Protein AF-A0A925FPF9-F1 (afdb_monomer_lite)

Foldseek 3Di:
DDDPPPPPPPVVVVVVVVVVVVVVVVVVVVVVVVVVVVVVVVVVLVVQCVAPPDDVSNVVSVVVVVVVVVVVVVVVVVVVVVCVVCVPDVVVVVVVVVVVPPQLVLLVVLLVLLQVLCVVVVQHDDPPADQQNSQVVVVQPLSNLSSVVSCCVVPVVDGDDPVNSVVSVVSSVVSNVVVVPVVVVVPD

Sequence (188 aa):
WIQYFVAFDNQEQRSLFTSVRKSVVEYQSKTSSCLGSAQERFSQWWKEFRGDQGLQASAAAAGYGFAYLTAIVFGVFLLLWLYRRTAKMPIWKRLLNWVKGTNRASVIEFYERMQTVLASKGFNREPHQTPLEFAFALNIPEAVKITEKYNRVRFGEKYLSSAESLEIETWLNSLAATNQHESKMDHS

pLDDT: mean 71.0, std 16.57, range [35.88, 94.12]

Radius of gyration: 30.22 Å; chains: 1; bounding box: 81×33×90 Å

Secondary structure (DSSP, 8-state):
---------HHHHHHHHHHHHHHHHHHHHHHHHHHHHHHHHHHHHHHHHHTTT-HHHHHHHHHHHHHHHHHHHHHHHHHHHHHHHHTTSHHHHHHHHHHH--HHHHHHHHHHHHHHHHHTTT----TTS-HHHHHHHTT-HHHHHHHHHHHHHHHS-PPPPHHHHHHHHHHHHHHHHHHHHHTTTTT-

Structure (mmCIF, N/CA/C/O backbone):
data_AF-A0A925FPF9-F1
#
_entry.id   AF-A0A925FPF9-F1
#
loop_
_atom_site.group_PDB
_atom_site.id
_atom_site.type_symbol
_atom_site.label_atom_id
_atom_site.label_alt_id
_atom_site.label_comp_id
_atom_site.label_asym_id
_atom_site.label_entity_id
_atom_site.label_seq_id
_atom_site.pdbx_PDB_ins_code
_atom_site.Cartn_x
_atom_site.Cartn_y
_atom_site.Cartn_z
_atom_site.occupancy
_atom_site.B_iso_or_equiv
_atom_site.auth_seq_id
_atom_site.auth_comp_id
_atom_site.auth_asym_id
_atom_site.auth_atom_id
_atom_site.pdbx_PDB_model_num
ATOM 1 N N . TRP A 1 1 ? -40.911 8.723 -1.282 1.00 35.88 1 TRP A N 1
ATOM 2 C CA . TRP A 1 1 ? -40.059 8.138 -2.334 1.00 35.88 1 TRP A CA 1
ATOM 3 C C . TRP A 1 1 ? -39.393 9.288 -3.071 1.00 35.88 1 TRP A C 1
ATOM 5 O O . TRP A 1 1 ? -40.086 10.016 -3.765 1.00 35.88 1 TRP A O 1
ATOM 15 N N . ILE A 1 2 ? -38.101 9.525 -2.840 1.00 38.72 2 ILE A N 1
ATOM 16 C CA . ILE A 1 2 ? -37.317 10.538 -3.561 1.00 38.72 2 ILE A CA 1
ATOM 17 C C . ILE A 1 2 ? -36.300 9.759 -4.390 1.00 38.72 2 ILE A C 1
ATOM 19 O O . ILE A 1 2 ? -35.428 9.094 -3.837 1.00 38.72 2 ILE A O 1
ATOM 23 N N . GLN A 1 3 ? -36.473 9.778 -5.712 1.00 44.19 3 GLN A N 1
ATOM 24 C CA . GLN A 1 3 ? -35.511 9.222 -6.658 1.00 44.19 3 GLN A CA 1
ATOM 25 C C . GLN A 1 3 ? -34.289 10.140 -6.695 1.00 44.19 3 GLN A C 1
ATOM 27 O O . GLN A 1 3 ? -34.360 11.273 -7.165 1.00 44.19 3 GLN A O 1
ATOM 32 N N . TYR A 1 4 ? -33.169 9.643 -6.179 1.00 44.50 4 TYR A N 1
ATOM 33 C CA . TYR A 1 4 ? -31.873 10.301 -6.258 1.00 44.50 4 TYR A CA 1
ATOM 34 C C . TYR A 1 4 ? -31.313 10.080 -7.670 1.00 44.50 4 TYR A C 1
ATOM 36 O O . TYR A 1 4 ? -30.581 9.127 -7.930 1.00 44.50 4 TYR A O 1
ATOM 44 N N . PHE A 1 5 ? -31.720 10.924 -8.618 1.00 50.88 5 PHE A N 1
ATOM 45 C CA . PHE A 1 5 ? -31.033 11.018 -9.900 1.00 50.88 5 PHE A CA 1
ATOM 46 C C . PHE A 1 5 ? -29.709 11.746 -9.668 1.00 50.88 5 PHE A C 1
ATOM 48 O O . PHE A 1 5 ? -29.652 12.971 -9.597 1.00 50.88 5 PHE A O 1
ATOM 55 N N . VAL A 1 6 ? -28.637 10.966 -9.535 1.00 55.91 6 VAL A N 1
ATOM 56 C CA . VAL A 1 6 ? -27.271 11.456 -9.716 1.00 55.91 6 VAL A CA 1
ATOM 57 C C . VAL A 1 6 ? -27.138 11.805 -11.193 1.00 55.91 6 VAL A C 1
ATOM 59 O O . VAL A 1 6 ? -26.922 10.933 -12.035 1.00 55.91 6 VAL A O 1
ATOM 62 N N . ALA A 1 7 ? -27.317 13.079 -11.528 1.00 45.84 7 ALA A N 1
ATOM 63 C CA . ALA A 1 7 ? -26.820 13.597 -12.788 1.00 45.84 7 ALA A CA 1
ATOM 64 C C . ALA A 1 7 ? -25.292 13.510 -12.714 1.00 45.84 7 ALA A C 1
ATOM 66 O O . ALA A 1 7 ? -24.648 14.315 -12.047 1.00 45.84 7 ALA A O 1
ATOM 67 N N . PHE A 1 8 ? -24.727 12.472 -13.332 1.00 45.16 8 PHE A N 1
ATOM 68 C CA . PHE A 1 8 ? -23.297 12.401 -13.589 1.00 45.16 8 PHE A CA 1
ATOM 69 C C . PHE A 1 8 ? -22.899 13.667 -14.343 1.00 45.16 8 PHE A C 1
ATOM 71 O O . PHE A 1 8 ? -23.380 13.923 -15.450 1.00 45.16 8 PHE A O 1
ATOM 78 N N . ASP A 1 9 ? -22.054 14.468 -13.706 1.00 51.91 9 ASP A N 1
ATOM 79 C CA . ASP A 1 9 ? -21.513 15.681 -14.280 1.00 51.91 9 ASP A CA 1
ATOM 80 C C . ASP A 1 9 ? -20.703 15.333 -15.543 1.00 51.91 9 ASP A C 1
ATOM 82 O O . ASP A 1 9 ? -19.645 14.703 -15.509 1.00 51.91 9 ASP A O 1
ATOM 86 N N . ASN A 1 10 ? -21.251 15.708 -16.698 1.00 54.28 10 ASN A N 1
ATOM 87 C CA . ASN A 1 10 ? -20.666 15.485 -18.021 1.0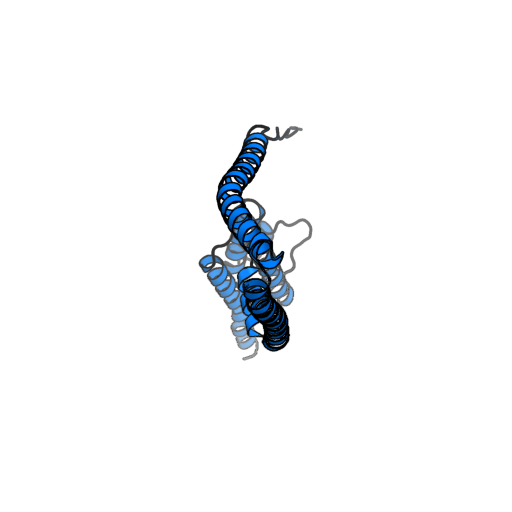0 54.28 10 ASN A CA 1
ATOM 88 C C . ASN A 1 10 ? -19.456 16.407 -18.286 1.00 54.28 10 ASN A C 1
ATOM 90 O O . ASN A 1 10 ? -18.801 16.297 -19.330 1.00 54.28 10 ASN A O 1
ATOM 94 N N . GLN A 1 11 ? -19.176 17.352 -17.384 1.00 52.59 11 GLN A N 1
ATOM 95 C CA . GLN A 1 11 ? -18.149 18.372 -17.560 1.00 52.59 11 GLN A CA 1
ATOM 96 C C . GLN A 1 11 ? -16.751 17.860 -17.170 1.00 52.59 11 GLN A C 1
ATOM 98 O O . GLN A 1 11 ? -15.789 18.122 -17.898 1.00 52.59 11 GLN A O 1
ATOM 103 N N . GLU A 1 12 ? -16.638 17.033 -16.124 1.00 47.06 12 GLU A N 1
ATOM 104 C CA . GLU A 1 12 ? -15.366 16.414 -15.712 1.00 47.06 12 GLU A CA 1
ATOM 105 C C . GLU A 1 12 ? -14.841 15.378 -16.723 1.00 47.06 12 GLU A C 1
ATOM 107 O O . GLU A 1 12 ? -13.636 15.261 -16.947 1.00 47.06 12 GLU A O 1
ATOM 112 N N . GLN A 1 13 ? -15.721 14.674 -17.441 1.00 49.44 13 GLN A N 1
ATOM 113 C CA . GLN A 1 13 ? -15.283 13.673 -18.426 1.00 49.44 13 GLN A CA 1
ATOM 114 C C . GLN A 1 13 ? -14.611 14.305 -19.660 1.00 49.44 13 GLN A C 1
ATOM 116 O O . GLN A 1 13 ? -13.691 13.728 -20.249 1.00 49.44 13 GLN A O 1
ATOM 121 N N . ARG A 1 14 ? -15.016 15.525 -20.046 1.00 54.78 14 ARG A N 1
ATOM 122 C CA . ARG A 1 14 ? -14.416 16.255 -21.179 1.00 54.78 14 ARG A CA 1
ATOM 123 C C . ARG A 1 14 ? -13.025 16.803 -20.852 1.00 54.78 14 ARG A C 1
ATOM 125 O O . ARG A 1 14 ? -12.171 16.879 -21.743 1.00 54.78 14 ARG A O 1
ATOM 132 N N . SER A 1 15 ? -12.766 17.165 -19.596 1.00 49.00 15 SER A N 1
ATOM 133 C CA . SER A 1 15 ? -11.453 17.666 -19.172 1.00 49.00 15 SER A CA 1
ATOM 134 C C . SER A 1 15 ? -10.404 16.542 -19.119 1.00 49.00 15 SER A C 1
ATOM 136 O O . SER A 1 15 ? -9.258 16.753 -19.521 1.00 49.00 15 SER A O 1
ATOM 138 N N . LEU A 1 16 ? -10.811 15.316 -18.761 1.00 54.47 16 LEU A N 1
ATOM 139 C CA . LEU A 1 16 ? -9.956 14.122 -18.803 1.00 54.47 16 LEU A CA 1
ATOM 140 C C . LEU A 1 16 ? -9.574 13.718 -20.236 1.00 54.47 16 LEU A C 1
ATOM 142 O O . LEU A 1 16 ? -8.405 13.462 -20.523 1.00 54.47 16 LEU A O 1
ATOM 146 N N . PHE A 1 17 ? -10.523 13.727 -21.176 1.00 56.56 17 PHE A N 1
ATOM 147 C CA . PHE A 1 17 ? -10.223 13.408 -22.580 1.00 56.56 17 PHE A CA 1
ATOM 148 C C . PHE A 1 17 ? -9.300 14.440 -23.246 1.00 56.56 17 PHE A C 1
ATOM 150 O O . PHE A 1 17 ? -8.464 14.095 -24.087 1.00 56.56 17 PHE A O 1
ATOM 157 N N . THR A 1 18 ? -9.425 15.717 -22.877 1.00 58.91 18 THR A N 1
ATOM 158 C CA . THR A 1 18 ? -8.592 16.785 -23.448 1.00 58.91 18 THR A CA 1
ATOM 159 C C . THR A 1 18 ? -7.178 16.814 -22.864 1.00 58.91 18 THR A C 1
ATOM 161 O O . THR A 1 18 ? -6.242 17.126 -23.603 1.00 58.91 18 THR A O 1
ATOM 164 N N . SER A 1 19 ? -6.980 16.439 -21.595 1.00 52.47 19 SER A N 1
ATOM 165 C CA . SER A 1 19 ? -5.649 16.380 -20.969 1.00 52.47 19 SER A CA 1
ATOM 166 C C . SER A 1 19 ? -4.802 15.211 -21.486 1.00 52.47 19 SER A C 1
ATOM 168 O O . SER A 1 19 ? -3.627 15.405 -21.801 1.00 52.47 19 SER A O 1
ATOM 170 N N . VAL A 1 20 ? -5.407 14.036 -21.704 1.00 56.19 20 VAL A N 1
ATOM 171 C CA . VAL A 1 20 ? -4.735 12.881 -22.330 1.00 56.19 20 VAL A CA 1
ATOM 172 C C . VAL A 1 20 ? -4.310 13.213 -23.762 1.00 56.19 20 VAL A C 1
ATOM 174 O O . VAL A 1 20 ? -3.166 12.963 -24.145 1.00 56.19 20 VAL A O 1
ATOM 177 N N . ARG A 1 21 ? -5.187 13.860 -24.546 1.00 52.94 21 ARG A N 1
ATOM 178 C CA . ARG A 1 21 ? -4.852 14.287 -25.914 1.00 52.94 21 ARG A CA 1
ATOM 179 C C . ARG A 1 21 ? -3.705 15.303 -25.937 1.00 52.94 21 ARG A C 1
ATOM 181 O O . ARG A 1 21 ? -2.851 15.215 -26.813 1.00 52.94 21 ARG A O 1
ATOM 188 N N . LYS A 1 22 ? -3.654 16.239 -24.982 1.00 52.34 22 LYS A N 1
ATOM 189 C CA . LYS A 1 22 ? -2.555 17.216 -24.876 1.00 52.34 22 LYS A CA 1
ATOM 190 C C . LYS A 1 22 ? -1.226 16.560 -24.483 1.00 52.34 22 LYS A C 1
ATOM 192 O O . LYS A 1 22 ? -0.214 16.863 -25.105 1.00 52.34 22 LYS A O 1
ATOM 197 N N . SER A 1 23 ? -1.240 15.607 -23.548 1.00 55.50 23 SER A N 1
ATOM 198 C CA . SER A 1 23 ? -0.039 14.875 -23.114 1.00 55.50 23 SER A CA 1
ATOM 199 C C . SER A 1 23 ? 0.599 14.045 -24.239 1.00 55.50 23 SER A C 1
ATOM 201 O O . SER A 1 23 ? 1.821 14.039 -24.387 1.00 55.50 23 SER A O 1
ATOM 203 N N . VAL A 1 24 ? -0.212 13.392 -25.078 1.00 53.56 24 VAL A N 1
ATOM 204 C CA . VAL A 1 24 ? 0.285 12.598 -26.217 1.00 53.56 24 VAL A CA 1
ATOM 205 C C . VAL A 1 24 ? 0.879 13.491 -27.316 1.00 53.56 24 VAL A C 1
ATOM 207 O O . VAL A 1 24 ? 1.910 13.154 -27.898 1.00 53.56 24 VAL A O 1
ATOM 210 N N . VAL A 1 25 ? 0.279 14.660 -27.567 1.00 54.16 25 VAL A N 1
ATOM 211 C CA . VAL A 1 25 ? 0.757 15.612 -28.585 1.00 54.16 25 VAL A CA 1
ATOM 212 C C . VAL A 1 25 ? 2.074 16.290 -28.169 1.00 54.16 25 VAL A C 1
ATOM 214 O O . VAL A 1 25 ? 2.936 16.513 -29.018 1.00 54.16 25 VAL A O 1
ATOM 217 N N . GLU A 1 26 ? 2.298 16.542 -26.875 1.00 52.12 26 GLU A N 1
ATOM 218 C CA . GLU A 1 26 ? 3.572 17.091 -26.369 1.00 52.12 26 GLU A CA 1
ATOM 219 C C . GLU A 1 26 ? 4.739 16.089 -26.397 1.00 52.12 26 GLU A C 1
ATOM 221 O O . GLU A 1 26 ? 5.897 16.491 -26.529 1.00 52.12 26 GLU A O 1
ATOM 226 N N . TYR A 1 27 ? 4.462 14.783 -26.341 1.00 46.88 27 TYR A N 1
ATOM 227 C CA . TYR A 1 27 ? 5.489 13.757 -26.559 1.00 46.88 27 TYR A CA 1
ATOM 228 C C . TYR A 1 27 ? 5.880 13.636 -28.037 1.00 46.88 27 TYR A C 1
ATOM 230 O O . TYR A 1 27 ? 7.047 13.403 -28.362 1.00 46.88 27 TYR A O 1
ATOM 238 N N . GLN A 1 28 ? 4.930 13.848 -28.948 1.00 47.38 28 GLN A N 1
ATOM 239 C CA . GLN A 1 28 ? 5.163 13.728 -30.386 1.00 47.38 28 GLN A CA 1
ATOM 240 C C . GLN A 1 28 ? 6.124 14.809 -30.920 1.00 47.38 28 GLN A C 1
ATOM 242 O O . GLN A 1 28 ? 6.940 14.519 -31.794 1.00 47.38 28 GLN A O 1
ATOM 247 N N . SER A 1 29 ? 6.108 16.024 -30.356 1.00 48.66 29 SER A N 1
ATOM 248 C CA . SER A 1 29 ? 6.965 17.136 -30.804 1.00 48.66 29 SER A CA 1
ATOM 249 C C . SER A 1 29 ? 8.387 17.126 -30.224 1.00 48.66 29 SER A C 1
ATOM 251 O O . SER A 1 29 ? 9.288 17.705 -30.827 1.00 48.66 29 SER A O 1
ATOM 253 N N . LYS A 1 30 ? 8.630 16.436 -29.098 1.00 48.09 30 LYS A N 1
ATOM 254 C CA . LYS A 1 30 ? 9.988 16.224 -28.549 1.00 48.09 30 LYS A CA 1
ATOM 255 C C . LYS A 1 30 ? 10.703 15.004 -29.132 1.00 48.09 30 LYS A C 1
ATOM 257 O O . LYS A 1 30 ? 11.922 14.898 -29.024 1.00 48.09 30 LYS A O 1
ATOM 262 N N . THR A 1 31 ? 9.965 14.096 -29.768 1.00 49.53 31 THR A N 1
ATOM 263 C CA . THR A 1 31 ? 10.545 12.891 -30.379 1.00 49.53 31 THR A CA 1
ATOM 264 C C . THR A 1 31 ? 11.107 13.181 -31.778 1.00 49.53 31 THR A C 1
ATOM 266 O O . THR A 1 31 ? 12.098 12.573 -32.177 1.00 49.53 31 THR A O 1
ATOM 269 N N . SER A 1 32 ? 10.546 14.149 -32.510 1.00 48.66 32 SER A N 1
ATOM 270 C CA . SER A 1 32 ? 10.956 14.463 -33.888 1.00 48.66 32 SER A CA 1
ATOM 271 C C . SER A 1 32 ? 12.358 15.078 -34.000 1.00 48.66 32 SER A C 1
ATOM 273 O O . SER A 1 32 ? 13.071 14.770 -34.953 1.00 48.66 32 SER A O 1
ATOM 275 N N . SER A 1 33 ? 12.814 15.870 -33.023 1.00 53.88 33 SER A N 1
ATOM 276 C CA . SER A 1 33 ? 14.173 16.445 -33.038 1.00 53.88 33 SER A CA 1
ATOM 277 C C . SER A 1 33 ? 15.264 15.429 -32.662 1.00 53.88 33 SER A C 1
ATOM 279 O O . SER A 1 33 ? 16.368 15.460 -33.213 1.00 53.88 33 SER A O 1
ATOM 281 N N . CYS A 1 34 ? 14.948 14.476 -31.780 1.00 53.25 34 CYS A N 1
ATOM 282 C CA . CYS A 1 34 ? 15.836 13.363 -31.430 1.00 53.25 34 CYS A CA 1
ATOM 283 C C . CYS A 1 34 ? 15.915 12.323 -32.564 1.00 53.25 34 CYS A C 1
ATOM 285 O O . CYS A 1 34 ? 16.998 11.852 -32.908 1.00 53.25 34 CYS A O 1
ATOM 287 N N . LEU A 1 35 ? 14.783 12.013 -33.208 1.00 57.78 35 LEU A N 1
ATOM 288 C CA . LEU A 1 35 ? 14.739 11.087 -34.344 1.00 57.78 35 LEU A CA 1
ATOM 289 C C . LEU A 1 35 ? 15.451 11.640 -35.580 1.00 57.78 35 LEU A C 1
ATOM 291 O O . LEU A 1 35 ? 16.178 10.889 -36.223 1.00 57.78 35 LEU A O 1
ATOM 295 N N . GLY A 1 36 ? 15.301 12.932 -35.888 1.00 60.59 36 GLY A N 1
ATOM 296 C CA . GLY A 1 36 ? 15.991 13.549 -37.026 1.00 60.59 36 GLY A CA 1
ATOM 297 C C . GLY A 1 36 ? 17.514 13.488 -36.885 1.00 60.59 36 GLY A C 1
ATOM 298 O O . GLY A 1 36 ? 18.211 13.033 -37.789 1.00 60.59 36 GLY A O 1
ATOM 299 N N . SER A 1 37 ? 18.030 13.831 -35.702 1.00 61.19 37 SER A N 1
ATOM 300 C CA . SER A 1 37 ? 19.472 13.787 -35.420 1.00 61.19 37 SER A CA 1
ATOM 301 C C . SER A 1 37 ? 20.030 12.358 -35.328 1.00 61.19 37 SER A C 1
ATOM 303 O O . SER A 1 37 ? 21.176 12.118 -35.714 1.00 61.19 37 SER A O 1
ATOM 305 N N . ALA A 1 38 ? 19.230 11.383 -34.889 1.00 66.81 38 ALA A N 1
ATOM 306 C CA . ALA A 1 38 ? 19.595 9.967 -34.944 1.00 66.81 38 ALA A CA 1
ATOM 307 C C . ALA A 1 38 ? 19.601 9.421 -36.383 1.00 66.81 38 ALA A C 1
ATOM 309 O O . ALA A 1 38 ? 20.511 8.679 -36.755 1.00 66.81 38 ALA A O 1
ATOM 310 N N . GLN A 1 39 ? 18.625 9.814 -37.206 1.00 71.94 39 GLN A N 1
ATOM 311 C CA . GLN A 1 39 ? 18.506 9.393 -38.601 1.00 71.94 39 GLN A CA 1
ATOM 312 C C . GLN A 1 39 ? 19.647 9.943 -39.464 1.00 71.94 39 GLN A C 1
ATOM 314 O O . GLN A 1 39 ? 20.192 9.210 -40.289 1.00 71.94 39 GLN A O 1
ATOM 319 N N . GLU A 1 40 ? 20.047 11.199 -39.263 1.00 71.88 40 GLU A N 1
ATOM 320 C CA . GLU A 1 40 ? 21.182 11.798 -39.975 1.00 71.88 40 GLU A CA 1
ATOM 321 C C . GLU A 1 40 ? 22.499 11.093 -39.635 1.00 71.88 40 GLU A C 1
ATOM 323 O O . GLU A 1 40 ? 23.239 10.702 -40.540 1.00 71.88 40 GLU A O 1
ATOM 328 N N . ARG A 1 41 ? 22.749 10.834 -38.344 1.00 71.94 41 ARG A N 1
ATOM 329 C CA . ARG A 1 41 ? 23.943 10.104 -37.884 1.00 71.94 41 ARG A CA 1
ATOM 330 C C . ARG A 1 41 ? 23.964 8.661 -38.380 1.00 71.94 41 ARG A C 1
ATOM 332 O O . ARG A 1 41 ? 25.008 8.174 -38.803 1.00 71.94 41 ARG A O 1
ATOM 339 N N . PHE A 1 42 ? 22.813 7.992 -38.380 1.00 77.25 42 PHE A N 1
ATOM 340 C CA . PHE A 1 42 ? 22.689 6.637 -38.908 1.00 77.25 42 PHE A CA 1
ATOM 341 C C . PHE A 1 42 ? 22.906 6.590 -40.424 1.00 77.25 42 PHE A C 1
ATOM 343 O O . PHE A 1 42 ? 23.600 5.708 -40.913 1.00 77.25 42 PHE A O 1
ATOM 350 N N . SER A 1 43 ? 22.359 7.551 -41.173 1.00 73.94 43 SER A N 1
ATOM 351 C CA . SER A 1 43 ? 22.516 7.626 -42.630 1.00 73.94 43 SER A CA 1
ATOM 352 C C . SER A 1 43 ? 23.969 7.878 -43.042 1.00 73.94 43 SER A C 1
ATOM 354 O O . SER A 1 43 ? 24.463 7.243 -43.973 1.00 73.94 43 SER A O 1
ATOM 356 N N . GLN A 1 44 ? 24.678 8.755 -42.322 1.00 71.88 44 GLN A N 1
ATOM 357 C CA . GLN A 1 44 ? 26.108 9.000 -42.536 1.00 71.88 44 GLN A CA 1
ATOM 358 C C . GLN A 1 44 ? 26.943 7.751 -42.231 1.00 71.88 44 GLN A C 1
ATOM 360 O O . GLN A 1 44 ? 27.696 7.306 -43.095 1.00 71.88 44 GLN A O 1
ATOM 365 N N . TRP A 1 45 ? 26.721 7.122 -41.072 1.00 69.69 45 TRP A N 1
ATOM 366 C CA . TRP A 1 45 ? 27.373 5.860 -40.710 1.00 69.69 45 TRP A CA 1
ATOM 367 C C . TRP A 1 45 ? 27.095 4.744 -41.730 1.00 69.69 45 TRP A C 1
ATOM 369 O O . TRP A 1 45 ? 27.993 4.003 -42.119 1.00 69.69 45 TRP A O 1
ATOM 379 N N . TRP A 1 46 ? 25.858 4.6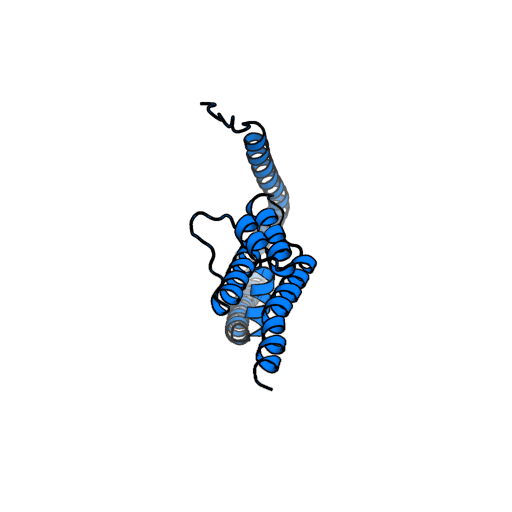43 -42.219 1.00 72.06 46 TRP A N 1
ATOM 380 C CA . TRP A 1 46 ? 25.456 3.624 -43.185 1.00 72.06 46 TRP A CA 1
ATOM 381 C C . TRP A 1 46 ? 26.079 3.829 -44.569 1.00 72.06 46 TRP A C 1
ATOM 383 O O . TRP A 1 46 ? 26.436 2.853 -45.229 1.00 72.06 46 TRP A O 1
ATOM 393 N N . LYS A 1 47 ? 26.245 5.081 -45.016 1.00 69.44 47 LYS A N 1
ATOM 394 C CA . LYS A 1 47 ? 26.974 5.399 -46.256 1.00 69.44 47 LYS A CA 1
ATOM 395 C C . LYS A 1 47 ? 28.452 5.022 -46.158 1.00 69.44 47 LYS A C 1
ATOM 397 O O . LYS A 1 47 ? 29.007 4.483 -47.111 1.00 69.44 47 LYS A O 1
ATOM 402 N N . GLU A 1 48 ? 29.059 5.258 -45.001 1.00 64.00 48 GLU A N 1
ATOM 403 C CA . GLU A 1 48 ? 30.455 4.918 -44.722 1.00 64.00 48 GLU A CA 1
ATOM 404 C C . GLU A 1 48 ? 30.659 3.394 -44.621 1.00 64.00 48 GLU A C 1
ATOM 406 O O . GLU A 1 48 ? 31.601 2.847 -45.190 1.00 64.00 48 GLU A O 1
ATOM 411 N N . PHE A 1 49 ? 29.701 2.682 -44.017 1.00 60.53 49 PHE A N 1
ATOM 412 C CA . PHE A 1 49 ? 29.676 1.218 -43.947 1.00 60.53 49 PHE A CA 1
ATOM 413 C C . PHE A 1 49 ? 29.425 0.543 -45.307 1.00 60.53 49 PHE A C 1
ATOM 415 O O . PHE A 1 49 ? 30.004 -0.503 -45.594 1.00 60.53 49 PHE A O 1
ATOM 422 N N . ARG A 1 50 ? 28.582 1.134 -46.167 1.00 66.81 50 ARG A N 1
ATOM 423 C CA . ARG A 1 50 ? 28.278 0.608 -47.512 1.00 66.81 50 ARG A CA 1
ATOM 424 C C . ARG A 1 50 ? 29.422 0.831 -48.517 1.00 66.81 50 ARG A C 1
ATOM 426 O O . ARG A 1 50 ? 29.401 0.224 -49.583 1.00 66.81 50 ARG A O 1
ATOM 433 N N . GLY A 1 51 ? 30.444 1.614 -48.158 1.00 59.16 51 GLY A N 1
ATOM 434 C CA . GLY A 1 51 ? 31.713 1.651 -48.888 1.00 59.16 51 GLY A CA 1
ATOM 435 C C . GLY A 1 51 ? 31.727 2.516 -50.151 1.00 59.16 51 GLY A C 1
ATOM 436 O O . GLY A 1 51 ? 32.513 2.242 -51.052 1.00 59.16 51 GLY A O 1
ATOM 437 N N . ASP A 1 52 ? 30.928 3.585 -50.214 1.00 59.25 52 ASP A N 1
ATOM 438 C CA . ASP A 1 52 ? 30.917 4.517 -51.362 1.00 59.25 52 ASP A CA 1
ATOM 439 C C . ASP A 1 52 ? 32.175 5.422 -51.454 1.00 59.25 52 ASP A C 1
ATOM 441 O O . ASP A 1 52 ? 32.293 6.221 -52.379 1.00 59.25 52 ASP A O 1
ATOM 445 N N . GLN A 1 53 ? 33.137 5.312 -50.521 1.00 53.09 53 GLN A N 1
ATOM 446 C CA . GLN A 1 53 ? 34.387 6.103 -50.503 1.00 53.09 53 GLN A CA 1
ATOM 447 C C . GLN A 1 53 ? 35.684 5.286 -50.693 1.00 53.09 53 GLN A C 1
ATOM 449 O O . GLN A 1 53 ? 36.781 5.793 -50.473 1.00 53.09 53 GLN A O 1
ATOM 454 N N . GLY A 1 54 ? 35.591 4.046 -51.180 1.00 54.28 54 GLY A N 1
ATOM 455 C CA . GLY A 1 54 ? 36.756 3.274 -51.626 1.00 54.28 54 GLY A CA 1
ATOM 456 C C . GLY A 1 54 ? 37.292 2.241 -50.625 1.00 54.28 54 GLY A C 1
ATOM 457 O O . GLY A 1 54 ? 37.139 2.341 -49.407 1.00 54.28 54 GLY A O 1
ATOM 458 N N . LEU A 1 55 ? 37.941 1.215 -51.186 1.00 53.66 55 LEU A N 1
ATOM 459 C CA . LEU A 1 55 ? 38.259 -0.078 -50.557 1.00 53.66 55 LEU A CA 1
ATOM 460 C C . LEU A 1 55 ? 39.206 -0.022 -49.338 1.00 53.66 55 LEU A C 1
ATOM 462 O O . LEU A 1 55 ? 39.283 -0.989 -48.581 1.00 53.66 55 LEU A O 1
ATOM 466 N N . GLN A 1 56 ? 39.925 1.085 -49.120 1.00 54.53 56 GLN A N 1
ATOM 467 C CA . GLN A 1 56 ? 40.801 1.248 -47.949 1.00 54.53 56 GLN A CA 1
ATOM 468 C C . GLN A 1 56 ? 40.043 1.710 -46.694 1.00 54.53 56 GLN A C 1
ATOM 470 O O . GLN A 1 56 ? 40.362 1.259 -45.596 1.00 54.53 56 GLN A O 1
ATOM 475 N N . ALA A 1 57 ? 39.003 2.539 -46.840 1.00 52.62 57 ALA A N 1
ATOM 476 C CA . ALA A 1 57 ? 38.167 2.975 -45.717 1.00 52.62 57 ALA A CA 1
ATOM 477 C C . ALA A 1 57 ? 37.202 1.865 -45.257 1.00 52.62 57 ALA A C 1
ATOM 479 O O . ALA A 1 57 ? 36.932 1.717 -44.063 1.00 52.62 57 ALA A O 1
ATOM 480 N N . SER A 1 58 ? 36.747 1.018 -46.187 1.00 55.22 58 SER A N 1
ATOM 481 C CA . SER A 1 58 ? 35.801 -0.068 -45.906 1.00 55.22 58 SER A CA 1
ATOM 482 C C . SER A 1 58 ? 36.383 -1.185 -45.034 1.00 55.22 58 SER A C 1
ATOM 484 O O . SER A 1 58 ? 35.647 -1.796 -44.266 1.00 55.22 58 SER A O 1
ATOM 486 N N . ALA A 1 59 ? 37.692 -1.454 -45.100 1.00 57.38 59 ALA A N 1
ATOM 487 C CA . ALA A 1 59 ? 38.324 -2.499 -44.287 1.00 57.38 59 ALA A CA 1
ATOM 488 C C . ALA A 1 59 ? 38.444 -2.096 -42.805 1.00 57.38 59 ALA A C 1
ATOM 490 O O . ALA A 1 59 ? 38.146 -2.893 -41.913 1.00 57.38 59 ALA A O 1
ATOM 491 N N . ALA A 1 60 ? 38.814 -0.839 -42.537 1.00 59.34 60 ALA A N 1
ATOM 492 C CA . ALA A 1 60 ? 38.855 -0.293 -41.183 1.00 59.34 60 ALA A CA 1
ATOM 493 C C . ALA A 1 60 ? 37.439 -0.162 -40.594 1.00 59.34 60 ALA A C 1
ATOM 495 O O . ALA A 1 60 ? 37.193 -0.604 -39.471 1.00 59.34 60 ALA A O 1
ATOM 496 N N . ALA A 1 61 ? 36.481 0.354 -41.374 1.00 58.22 61 ALA A N 1
ATOM 497 C CA . ALA A 1 61 ? 35.082 0.478 -40.962 1.00 58.22 61 ALA A CA 1
ATOM 498 C C . ALA A 1 61 ? 34.407 -0.884 -40.711 1.00 58.22 61 ALA A C 1
ATOM 500 O O . ALA A 1 61 ? 33.639 -1.019 -39.758 1.00 58.22 61 ALA A O 1
ATOM 501 N N . ALA A 1 62 ? 34.733 -1.920 -41.495 1.00 60.69 62 ALA A N 1
ATOM 502 C CA . ALA A 1 62 ? 34.268 -3.285 -41.249 1.00 60.69 62 ALA A CA 1
ATOM 503 C C . ALA A 1 62 ? 34.828 -3.855 -39.933 1.00 60.69 62 ALA A C 1
ATOM 505 O O . ALA A 1 62 ? 34.083 -4.470 -39.169 1.00 60.69 62 ALA A O 1
ATOM 506 N N . GLY A 1 63 ? 36.104 -3.595 -39.622 1.00 66.31 63 GLY A N 1
ATOM 507 C CA . GLY A 1 63 ? 36.724 -3.991 -38.354 1.00 66.31 63 GLY A CA 1
ATOM 508 C C . GLY A 1 63 ? 36.058 -3.340 -37.138 1.00 66.31 63 GLY A C 1
ATOM 509 O O . GLY A 1 63 ? 35.680 -4.034 -36.191 1.00 66.31 63 GLY A O 1
ATOM 510 N N . TYR A 1 64 ? 35.828 -2.024 -37.186 1.00 67.38 64 TYR A N 1
ATOM 511 C CA . TYR A 1 64 ? 35.103 -1.315 -36.127 1.00 67.38 64 TYR A CA 1
ATOM 512 C C . TYR A 1 64 ? 33.632 -1.737 -36.045 1.00 67.38 64 TYR A C 1
ATOM 514 O O . TYR A 1 64 ? 33.102 -1.863 -34.944 1.00 67.38 64 TYR A O 1
ATOM 522 N N . GLY A 1 65 ? 32.982 -2.033 -37.174 1.00 67.38 65 GLY A N 1
ATOM 523 C CA . GLY A 1 65 ? 31.615 -2.554 -37.207 1.00 67.38 65 GLY A CA 1
ATOM 524 C C . GLY A 1 65 ? 31.484 -3.897 -36.484 1.00 67.38 65 GLY A C 1
ATOM 525 O O . GLY A 1 65 ? 30.608 -4.059 -35.633 1.00 67.38 65 GLY A O 1
ATOM 526 N N . PHE A 1 66 ? 32.401 -4.835 -36.737 1.00 74.69 66 PHE A N 1
ATOM 527 C CA . PHE A 1 66 ? 32.454 -6.107 -36.009 1.00 74.69 66 PHE A CA 1
ATOM 528 C C . PHE A 1 66 ? 32.786 -5.922 -34.524 1.00 74.69 66 PHE A C 1
ATOM 530 O O . PHE A 1 66 ? 32.174 -6.580 -33.679 1.00 74.69 66 PHE A O 1
ATOM 537 N N . ALA A 1 67 ? 33.695 -5.007 -34.182 1.00 77.44 67 ALA A N 1
ATOM 538 C CA . ALA A 1 67 ? 34.005 -4.674 -32.792 1.00 77.44 67 ALA A CA 1
ATOM 539 C C . ALA A 1 67 ? 32.790 -4.082 -32.049 1.00 77.44 67 ALA A C 1
ATOM 541 O O . ALA A 1 67 ? 32.517 -4.457 -30.912 1.00 77.44 67 ALA A O 1
ATOM 542 N N . TYR A 1 68 ? 32.003 -3.219 -32.698 1.00 78.50 68 TYR A N 1
ATOM 543 C CA . TYR A 1 68 ? 30.770 -2.674 -32.123 1.00 78.50 68 TYR A CA 1
ATOM 544 C C . TYR A 1 68 ? 29.693 -3.744 -31.956 1.00 78.50 68 TYR A C 1
ATOM 546 O O . TYR A 1 68 ? 29.076 -3.824 -30.896 1.00 78.50 68 TYR A O 1
ATOM 554 N N . LEU A 1 69 ? 29.481 -4.596 -32.963 1.00 80.75 69 LEU A N 1
ATOM 555 C CA . LEU A 1 69 ? 28.504 -5.684 -32.874 1.00 80.75 69 LEU A CA 1
ATOM 556 C C . LEU A 1 69 ? 28.864 -6.669 -31.760 1.00 80.75 69 LEU A C 1
ATOM 558 O O . LEU A 1 69 ? 28.005 -7.034 -30.958 1.00 80.75 69 LEU A O 1
ATOM 562 N N . THR A 1 70 ? 30.136 -7.055 -31.658 1.00 83.88 70 THR A N 1
ATOM 563 C CA . THR A 1 70 ? 30.611 -7.932 -30.581 1.00 83.88 70 THR A CA 1
ATOM 564 C C . THR A 1 70 ? 30.512 -7.257 -29.215 1.00 83.88 70 THR A C 1
ATOM 566 O O . THR A 1 70 ? 30.022 -7.888 -28.281 1.00 83.88 70 THR A O 1
ATOM 569 N N . ALA A 1 71 ? 30.857 -5.972 -29.090 1.00 83.69 71 ALA A N 1
ATOM 570 C CA . ALA A 1 71 ? 30.693 -5.215 -27.848 1.00 83.69 71 ALA A CA 1
ATOM 571 C C . ALA A 1 71 ? 29.221 -5.085 -27.422 1.00 83.69 71 ALA A C 1
ATOM 573 O O . ALA A 1 71 ? 28.918 -5.208 -26.236 1.00 83.69 71 ALA A O 1
ATOM 574 N N . ILE A 1 72 ? 28.292 -4.897 -28.366 1.00 84.81 72 ILE A N 1
ATOM 575 C CA . ILE A 1 72 ? 26.849 -4.851 -28.088 1.00 84.81 72 ILE A CA 1
ATOM 576 C C . ILE A 1 72 ? 26.357 -6.218 -27.617 1.00 84.81 72 ILE A C 1
ATOM 578 O O . ILE A 1 72 ? 25.690 -6.299 -26.588 1.00 84.81 72 ILE A O 1
ATOM 582 N N . VAL A 1 73 ? 26.709 -7.297 -28.320 1.00 88.50 73 VAL A N 1
ATOM 583 C CA . VAL A 1 73 ? 26.325 -8.662 -27.927 1.00 88.50 73 VAL A CA 1
ATOM 584 C C . VAL A 1 73 ? 26.874 -8.992 -26.540 1.00 88.50 73 VAL A C 1
ATOM 586 O O . VAL A 1 73 ? 26.137 -9.489 -25.688 1.00 88.50 73 VAL A O 1
ATOM 589 N N . PHE A 1 74 ? 28.137 -8.655 -26.276 1.00 92.81 74 PHE A N 1
ATOM 590 C CA . PHE A 1 74 ? 28.772 -8.881 -24.982 1.00 92.81 74 PHE A CA 1
ATOM 591 C C . PHE A 1 74 ? 28.165 -8.005 -23.880 1.00 92.81 74 PHE A C 1
ATOM 593 O O . PHE A 1 74 ? 27.958 -8.477 -22.766 1.00 92.81 74 PHE A O 1
ATOM 600 N N . GLY A 1 75 ? 27.809 -6.757 -24.192 1.00 89.44 75 GLY A N 1
ATOM 601 C CA . GLY A 1 75 ? 27.131 -5.835 -23.283 1.00 89.44 75 GLY A CA 1
ATOM 602 C C . GLY A 1 75 ? 25.721 -6.298 -22.917 1.00 89.44 75 GLY A C 1
ATOM 603 O O . GLY A 1 75 ? 25.371 -6.317 -21.738 1.00 89.44 75 GLY A O 1
ATOM 604 N N . VAL A 1 76 ? 24.928 -6.746 -23.897 1.00 88.81 76 VAL A N 1
ATOM 605 C CA . VAL A 1 76 ? 23.596 -7.332 -23.671 1.00 88.81 76 VAL A CA 1
ATOM 606 C C . VAL A 1 76 ? 23.714 -8.623 -22.865 1.00 88.81 76 VAL A C 1
ATOM 608 O O . VAL A 1 76 ? 22.957 -8.827 -21.917 1.00 88.81 76 VAL A O 1
ATOM 611 N N . PHE A 1 77 ? 24.689 -9.473 -23.185 1.00 92.31 77 PHE A N 1
ATOM 612 C CA . PHE A 1 77 ? 24.948 -10.696 -22.434 1.00 92.31 77 PHE A CA 1
ATOM 613 C C . PHE A 1 77 ? 25.342 -10.403 -20.980 1.00 92.31 77 PHE A C 1
ATOM 615 O O . PHE A 1 77 ? 24.768 -10.995 -20.065 1.00 92.31 77 PHE A O 1
ATOM 622 N N . LEU A 1 78 ? 26.250 -9.447 -20.749 1.00 90.25 78 LEU A N 1
ATOM 623 C CA . LEU A 1 78 ? 26.632 -8.989 -19.413 1.00 90.25 78 LEU A CA 1
ATOM 624 C C . LEU A 1 78 ? 25.439 -8.418 -18.655 1.00 90.25 78 LEU A C 1
ATOM 626 O O . LEU A 1 78 ? 25.254 -8.780 -17.500 1.00 90.25 78 LEU A O 1
ATOM 630 N N . LEU A 1 79 ? 24.607 -7.589 -19.288 1.00 86.75 79 LEU A N 1
ATOM 631 C CA . LEU A 1 79 ? 23.389 -7.043 -18.684 1.00 86.75 79 LEU A CA 1
ATOM 632 C C . LEU A 1 79 ? 22.402 -8.142 -18.290 1.00 86.75 79 LEU A C 1
ATOM 634 O O . LEU A 1 79 ? 21.899 -8.130 -17.169 1.00 86.75 79 LEU A O 1
ATOM 638 N N . LEU A 1 80 ? 22.150 -9.117 -19.167 1.00 86.56 80 LEU A N 1
ATOM 639 C CA . LEU A 1 80 ? 21.265 -10.250 -18.877 1.00 86.56 80 LEU A CA 1
ATOM 640 C C . LEU A 1 80 ? 21.831 -11.153 -17.777 1.00 86.56 80 LEU A C 1
ATOM 642 O O . LEU A 1 80 ? 21.077 -11.652 -16.938 1.00 86.56 80 LEU A O 1
ATOM 646 N N . TRP A 1 81 ? 23.147 -11.356 -17.756 1.00 88.06 81 TRP A N 1
ATOM 647 C CA . TRP A 1 81 ? 23.830 -12.118 -16.717 1.00 88.06 81 TRP A CA 1
ATOM 648 C C . TRP A 1 81 ? 23.801 -11.390 -15.371 1.00 88.06 81 TRP A C 1
ATOM 650 O O . TRP A 1 81 ? 23.449 -12.002 -14.361 1.00 88.06 81 TRP A O 1
ATOM 660 N N . LEU A 1 82 ? 24.078 -10.080 -15.355 1.00 82.88 82 LEU A N 1
ATOM 661 C CA . LEU A 1 82 ? 23.976 -9.241 -14.163 1.00 82.88 82 LEU A CA 1
ATOM 662 C C . LEU A 1 82 ? 22.541 -9.238 -13.649 1.00 82.88 82 LEU A C 1
ATOM 664 O O . LEU A 1 82 ? 22.339 -9.509 -12.474 1.00 82.88 82 LEU A O 1
ATOM 668 N N . TYR A 1 83 ? 21.557 -9.030 -14.526 1.00 80.62 83 TYR A N 1
ATOM 669 C CA . TYR A 1 83 ? 20.137 -9.078 -14.190 1.00 80.62 83 TYR A CA 1
ATOM 670 C C . TYR A 1 83 ? 19.758 -10.429 -13.582 1.00 80.62 83 TYR A C 1
ATOM 672 O O . TYR A 1 83 ? 19.188 -10.476 -12.499 1.00 80.62 83 TYR A O 1
ATOM 680 N N . ARG A 1 84 ? 20.132 -11.551 -14.208 1.00 79.94 84 ARG A N 1
ATOM 681 C CA . ARG A 1 84 ? 19.872 -12.890 -13.649 1.00 79.94 84 ARG A CA 1
ATOM 682 C C . ARG A 1 84 ? 20.564 -13.119 -12.305 1.00 79.94 84 ARG A C 1
ATOM 684 O O . ARG A 1 84 ? 20.014 -13.819 -11.453 1.00 79.94 84 ARG A O 1
ATOM 691 N N . ARG A 1 85 ? 21.752 -12.546 -12.106 1.00 78.50 85 ARG A N 1
ATOM 692 C CA . ARG A 1 85 ? 22.542 -12.679 -10.877 1.00 78.50 85 ARG A CA 1
ATOM 693 C C . ARG A 1 85 ? 22.006 -11.806 -9.741 1.00 78.50 85 ARG A C 1
ATOM 695 O O . ARG A 1 85 ? 21.960 -12.265 -8.603 1.00 78.50 85 ARG A O 1
ATOM 702 N N . THR A 1 86 ? 21.566 -10.585 -10.030 1.00 69.75 86 THR A N 1
ATOM 703 C CA . THR A 1 86 ? 21.072 -9.621 -9.033 1.00 69.75 86 THR A CA 1
ATOM 704 C C . THR A 1 86 ? 19.570 -9.741 -8.778 1.00 69.75 86 THR A C 1
ATOM 706 O O . THR A 1 86 ? 19.131 -9.449 -7.668 1.00 69.75 86 THR A O 1
ATOM 709 N N . ALA A 1 87 ? 18.781 -10.273 -9.720 1.00 62.34 87 ALA A N 1
ATOM 710 C CA . ALA A 1 87 ? 17.337 -10.496 -9.557 1.00 62.34 87 ALA A CA 1
ATOM 711 C C . ALA A 1 87 ? 16.982 -11.512 -8.458 1.00 62.34 87 ALA A C 1
ATOM 713 O O . ALA A 1 87 ? 15.848 -11.536 -7.977 1.00 62.34 87 ALA A O 1
ATOM 714 N N . LYS A 1 88 ? 17.937 -12.345 -8.023 1.00 60.97 88 LYS A N 1
ATOM 715 C CA . LYS A 1 88 ? 17.756 -13.249 -6.875 1.00 60.97 88 LYS A CA 1
ATOM 716 C C . LYS A 1 88 ? 17.974 -12.564 -5.522 1.00 60.97 88 LYS A C 1
ATOM 718 O O . LYS A 1 88 ? 17.683 -13.170 -4.495 1.00 60.97 88 LYS A O 1
ATOM 723 N N . MET A 1 89 ? 18.467 -11.323 -5.490 1.00 68.38 89 MET A N 1
ATOM 724 C CA . MET A 1 89 ? 18.688 -10.620 -4.230 1.00 68.38 89 MET A CA 1
ATOM 725 C C . MET A 1 89 ? 17.356 -10.096 -3.666 1.00 68.38 89 MET A C 1
ATOM 727 O O . MET A 1 89 ? 16.614 -9.405 -4.370 1.00 68.38 89 MET A O 1
ATOM 731 N N . PRO A 1 90 ? 17.054 -10.344 -2.378 1.00 58.75 90 PRO A N 1
ATOM 732 C CA . PRO A 1 90 ? 15.815 -9.884 -1.738 1.00 58.75 90 PRO A CA 1
ATOM 733 C C . PRO A 1 90 ? 15.690 -8.350 -1.710 1.00 58.75 90 PRO A C 1
ATOM 735 O O . PRO A 1 90 ? 14.593 -7.814 -1.574 1.00 58.75 90 PRO A O 1
ATOM 738 N N . ILE A 1 91 ? 16.807 -7.643 -1.897 1.00 69.38 91 ILE A N 1
ATOM 739 C CA . ILE A 1 91 ? 16.907 -6.183 -1.941 1.00 69.38 91 ILE A CA 1
ATOM 740 C C . ILE A 1 91 ? 16.192 -5.617 -3.178 1.00 69.38 91 ILE A C 1
ATOM 742 O O . ILE A 1 91 ? 15.474 -4.631 -3.056 1.00 69.38 91 ILE A O 1
ATOM 746 N N . TRP A 1 92 ? 16.292 -6.273 -4.343 1.00 57.62 92 TRP A N 1
ATOM 747 C CA . TRP A 1 92 ? 15.595 -5.835 -5.560 1.00 57.62 92 TRP A CA 1
ATOM 748 C C . TRP A 1 92 ? 14.088 -6.058 -5.467 1.00 57.62 92 TRP A C 1
ATOM 750 O O . TRP A 1 92 ? 13.334 -5.218 -5.936 1.00 57.62 92 TRP A O 1
ATOM 760 N N . LYS A 1 93 ? 13.629 -7.125 -4.798 1.00 61.75 93 LYS A N 1
ATOM 761 C CA . LYS A 1 93 ? 12.197 -7.307 -4.501 1.00 61.75 93 LYS A CA 1
ATOM 762 C C . LYS A 1 93 ? 11.674 -6.214 -3.567 1.00 61.75 93 LYS A C 1
ATOM 764 O O . LYS A 1 93 ? 10.606 -5.672 -3.818 1.00 61.75 93 LYS A O 1
ATOM 769 N N . A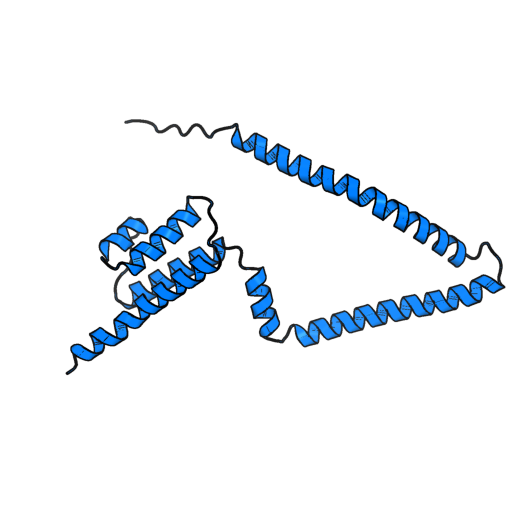RG A 1 94 ? 12.441 -5.840 -2.535 1.00 59.69 94 ARG A N 1
ATOM 770 C CA . ARG A 1 94 ? 12.093 -4.729 -1.629 1.00 59.69 94 ARG A CA 1
ATOM 771 C C . ARG A 1 94 ? 12.055 -3.382 -2.353 1.00 59.69 94 ARG A C 1
ATOM 773 O O . ARG A 1 94 ? 11.101 -2.635 -2.176 1.00 59.69 94 ARG A O 1
ATOM 780 N N . LEU A 1 95 ? 13.038 -3.104 -3.209 1.00 61.78 95 LEU A N 1
ATOM 781 C CA . LEU A 1 95 ? 13.100 -1.865 -3.986 1.00 61.78 95 LEU A CA 1
ATOM 782 C C . LEU A 1 95 ? 11.990 -1.799 -5.049 1.00 61.78 95 LEU A C 1
ATOM 784 O O . LEU A 1 95 ? 11.365 -0.761 -5.236 1.00 61.78 95 LEU A O 1
ATOM 788 N N . LEU A 1 96 ? 11.695 -2.918 -5.716 1.00 59.78 96 LEU A N 1
ATOM 789 C CA . LEU A 1 96 ? 10.615 -2.990 -6.698 1.00 59.78 96 LEU A CA 1
ATOM 790 C C . LEU A 1 96 ? 9.240 -2.876 -6.031 1.00 59.78 96 LEU A C 1
ATOM 792 O O . LEU A 1 96 ? 8.350 -2.271 -6.613 1.00 59.78 96 LEU A O 1
ATOM 796 N N . ASN A 1 97 ? 9.069 -3.409 -4.819 1.00 56.06 97 ASN A N 1
ATOM 797 C CA . ASN A 1 97 ? 7.851 -3.228 -4.026 1.00 56.06 97 ASN A CA 1
ATOM 798 C C . ASN A 1 97 ? 7.693 -1.776 -3.552 1.00 56.06 97 ASN A C 1
ATOM 800 O O . ASN A 1 97 ? 6.578 -1.265 -3.553 1.00 56.06 97 ASN A O 1
ATOM 804 N N . TRP A 1 98 ? 8.796 -1.088 -3.236 1.00 50.78 98 TRP A N 1
ATOM 805 C CA . TRP A 1 98 ? 8.792 0.348 -2.943 1.00 50.78 98 TRP A CA 1
ATOM 806 C C . TRP A 1 98 ? 8.345 1.188 -4.154 1.00 50.78 98 TRP A C 1
ATOM 808 O O . TRP A 1 98 ? 7.602 2.148 -3.990 1.00 50.78 98 TRP A O 1
ATOM 818 N N . VAL A 1 99 ? 8.704 0.778 -5.379 1.00 53.31 99 VAL A N 1
ATOM 819 C CA . VAL A 1 99 ? 8.269 1.441 -6.628 1.00 53.31 99 VAL A CA 1
ATOM 820 C C . VAL A 1 99 ? 6.869 0.996 -7.089 1.00 53.31 99 VAL A C 1
ATOM 822 O O . VAL A 1 99 ? 6.134 1.782 -7.680 1.00 53.31 99 VAL A O 1
ATOM 825 N N . LYS A 1 100 ? 6.460 -0.250 -6.814 1.00 49.25 100 LYS A N 1
ATOM 826 C CA . LYS A 1 100 ? 5.128 -0.793 -7.154 1.00 49.25 100 LYS A CA 1
ATOM 827 C C . LYS A 1 100 ? 4.031 -0.431 -6.153 1.00 49.25 100 LYS A C 1
ATOM 829 O O . LYS A 1 100 ? 2.869 -0.748 -6.417 1.00 49.25 100 LYS A O 1
ATOM 834 N N . GLY A 1 101 ? 4.373 0.239 -5.053 1.00 47.72 101 GLY A N 1
ATOM 835 C CA . GLY A 1 101 ? 3.447 0.811 -4.078 1.00 47.72 101 GLY A CA 1
ATOM 836 C C . GLY A 1 101 ? 2.611 1.940 -4.675 1.00 47.72 101 GLY A C 1
ATOM 837 O O . GLY A 1 101 ? 2.724 3.098 -4.292 1.00 47.72 101 GLY A O 1
ATOM 838 N N . THR A 1 102 ? 1.741 1.614 -5.626 1.00 52.34 102 THR A N 1
ATOM 839 C CA . THR A 1 102 ? 0.586 2.453 -5.917 1.00 52.34 102 THR A CA 1
ATOM 840 C C . THR A 1 102 ? -0.257 2.457 -4.645 1.00 52.34 102 THR A C 1
ATOM 842 O O . THR A 1 102 ? -0.825 1.441 -4.252 1.00 52.34 102 THR A O 1
ATOM 845 N N . ASN A 1 103 ? -0.275 3.600 -3.963 1.00 58.06 103 ASN A N 1
ATOM 846 C CA . ASN A 1 103 ? -0.814 3.795 -2.614 1.00 58.06 103 ASN A CA 1
ATOM 847 C C . ASN A 1 103 ? -2.228 3.245 -2.371 1.00 58.06 103 ASN A C 1
ATOM 849 O O . ASN A 1 103 ? -2.633 3.142 -1.228 1.00 58.06 103 ASN A O 1
ATOM 853 N N . ARG A 1 104 ? -3.006 2.901 -3.405 1.00 53.53 104 ARG A N 1
ATOM 854 C CA . ARG A 1 104 ? -4.326 2.268 -3.249 1.00 53.53 104 ARG A CA 1
ATOM 855 C C . ARG A 1 104 ? -4.238 0.805 -2.810 1.00 53.53 104 ARG A C 1
ATOM 857 O O . ARG A 1 104 ? -5.050 0.388 -1.991 1.00 53.53 104 ARG A O 1
ATOM 864 N N . ALA A 1 105 ? -3.267 0.046 -3.326 1.00 56.06 105 ALA A N 1
ATOM 865 C CA . ALA A 1 105 ? -3.099 -1.364 -2.970 1.00 56.06 105 ALA A CA 1
ATOM 866 C C . ALA A 1 105 ? -2.685 -1.521 -1.497 1.00 56.06 105 ALA A C 1
ATOM 868 O O . ALA A 1 105 ? -3.236 -2.366 -0.798 1.00 56.06 105 ALA A O 1
ATOM 869 N N . SER A 1 106 ? -1.806 -0.640 -1.001 1.00 69.75 106 SER A N 1
ATOM 870 C CA . SER A 1 106 ? -1.370 -0.655 0.400 1.00 69.75 106 SER A CA 1
ATOM 871 C C . SER A 1 106 ? -2.490 -0.300 1.384 1.00 69.75 106 SER A C 1
ATOM 873 O O . SER A 1 106 ? -2.548 -0.870 2.467 1.00 69.75 106 SER A O 1
ATOM 875 N N . VAL A 1 107 ? -3.430 0.587 1.026 1.00 74.69 107 VAL A N 1
ATOM 876 C CA . VAL A 1 107 ? -4.540 0.956 1.933 1.00 74.69 107 VAL A CA 1
ATOM 877 C C . VAL A 1 107 ? -5.492 -0.207 2.177 1.00 74.69 107 VAL A C 1
ATOM 879 O O . VAL A 1 107 ? -5.935 -0.417 3.305 1.00 74.69 107 VAL A O 1
ATOM 882 N N . ILE A 1 108 ? -5.833 -0.939 1.113 1.00 80.00 108 ILE A N 1
ATOM 883 C CA . ILE A 1 108 ? -6.714 -2.105 1.214 1.00 80.00 108 ILE A CA 1
ATOM 884 C C . ILE A 1 108 ? -6.038 -3.164 2.090 1.00 80.00 108 ILE A C 1
ATOM 886 O O . ILE A 1 108 ? -6.667 -3.674 3.014 1.00 80.00 108 ILE A O 1
ATOM 890 N N . GLU A 1 109 ? -4.739 -3.394 1.883 1.00 84.94 109 GLU A N 1
ATOM 891 C CA . GLU A 1 109 ? -3.938 -4.312 2.695 1.00 84.94 109 GLU A CA 1
ATOM 892 C C . GLU A 1 109 ? -3.924 -3.918 4.185 1.00 84.94 109 GLU A C 1
ATOM 894 O O . GLU A 1 109 ? -4.105 -4.775 5.050 1.00 84.94 109 GLU A O 1
ATOM 899 N N . PHE A 1 110 ? -3.789 -2.628 4.520 1.00 86.56 110 PHE A N 1
ATOM 900 C CA . PHE A 1 110 ? -3.864 -2.174 5.917 1.00 86.56 110 PHE A CA 1
ATOM 901 C C . PHE A 1 110 ? -5.230 -2.445 6.556 1.00 86.56 110 PHE A C 1
ATOM 903 O O . PHE A 1 110 ? -5.293 -2.858 7.716 1.00 86.56 110 PHE A O 1
ATOM 910 N N . TYR A 1 111 ? -6.323 -2.241 5.815 1.00 89.81 111 TYR A N 1
ATOM 911 C CA . TYR A 1 111 ? -7.672 -2.497 6.320 1.00 89.81 111 TYR A CA 1
ATOM 912 C C . TYR A 1 111 ? -7.941 -3.997 6.519 1.00 89.81 111 TYR A C 1
ATOM 914 O O . TYR A 1 111 ? -8.535 -4.397 7.520 1.00 89.81 111 TYR A O 1
ATOM 922 N N . GLU A 1 112 ? -7.465 -4.852 5.613 1.00 90.12 112 GLU A N 1
ATOM 923 C CA . GLU A 1 112 ? -7.535 -6.311 5.767 1.00 90.12 112 GLU A CA 1
ATOM 924 C C . GLU A 1 112 ? -6.701 -6.806 6.956 1.00 90.12 112 GLU A C 1
ATOM 926 O O . GLU A 1 112 ? -7.168 -7.629 7.749 1.00 90.12 112 GLU A O 1
ATOM 931 N N . ARG A 1 113 ? -5.498 -6.252 7.149 1.00 88.12 113 ARG A N 1
ATOM 932 C CA . ARG A 1 113 ? -4.662 -6.544 8.322 1.00 88.12 113 ARG A CA 1
ATOM 933 C C . ARG A 1 113 ? -5.341 -6.122 9.620 1.00 88.12 113 ARG A C 1
ATOM 935 O O . ARG A 1 113 ? -5.363 -6.905 10.565 1.00 88.12 113 ARG A O 1
ATOM 942 N N . MET A 1 114 ? -5.942 -4.933 9.661 1.00 92.12 114 MET A N 1
ATOM 943 C CA . MET A 1 114 ? -6.719 -4.477 10.816 1.00 92.12 114 MET A CA 1
ATOM 944 C C . MET A 1 114 ? -7.873 -5.439 11.121 1.00 92.12 114 MET A C 1
ATOM 946 O O . MET A 1 114 ? -8.021 -5.861 12.264 1.00 92.12 114 MET A O 1
ATOM 950 N N . GLN A 1 115 ? -8.656 -5.831 10.109 1.00 92.75 115 GLN A N 1
ATOM 951 C CA . GLN A 1 115 ? -9.741 -6.802 10.282 1.00 92.75 115 GLN A CA 1
ATOM 952 C C . GLN A 1 115 ? -9.222 -8.147 10.787 1.00 92.75 115 GLN A C 1
ATOM 954 O O . GLN A 1 115 ? -9.851 -8.736 11.649 1.00 92.75 115 GLN A O 1
ATOM 959 N N . THR A 1 116 ? -8.063 -8.608 10.320 1.00 91.88 116 THR A N 1
ATOM 960 C CA . THR A 1 116 ? -7.449 -9.855 10.801 1.00 91.88 116 THR A CA 1
ATOM 961 C C . THR A 1 116 ? -7.065 -9.757 12.281 1.00 91.88 116 THR A C 1
ATOM 963 O O . THR A 1 116 ? -7.361 -10.659 13.064 1.00 91.88 116 THR A O 1
ATOM 966 N N . VAL A 1 117 ? -6.452 -8.640 12.690 1.00 89.50 117 VAL A N 1
ATOM 967 C CA . VAL A 1 117 ? -6.099 -8.381 14.096 1.00 89.50 117 VAL A CA 1
ATOM 968 C C . VAL A 1 117 ? -7.355 -8.296 14.966 1.00 89.50 117 VAL A C 1
ATOM 970 O O . VAL A 1 117 ? -7.371 -8.840 16.064 1.00 89.50 117 VAL A O 1
ATOM 973 N N . LEU A 1 118 ? -8.427 -7.673 14.484 1.00 90.50 118 LEU A N 1
ATOM 974 C CA . LEU A 1 118 ? -9.696 -7.573 15.209 1.00 90.50 118 LEU A CA 1
ATOM 975 C C . LEU A 1 118 ? -10.441 -8.917 15.266 1.00 90.50 118 LEU A C 1
ATOM 977 O O . LEU A 1 118 ? -10.908 -9.306 16.334 1.00 90.50 118 LEU A O 1
ATOM 981 N N . ALA A 1 119 ? -10.449 -9.678 14.174 1.00 90.69 119 ALA A N 1
ATOM 982 C CA . ALA A 1 119 ? -11.048 -11.007 14.099 1.00 90.69 119 ALA A CA 1
ATOM 983 C C . ALA A 1 119 ? -10.366 -11.987 15.060 1.00 90.69 119 ALA A C 1
ATOM 985 O O . ALA A 1 119 ? -11.044 -12.761 15.733 1.00 90.69 119 ALA A O 1
ATOM 986 N N . SER A 1 120 ? -9.036 -11.904 15.212 1.00 86.44 120 SER A N 1
ATOM 987 C CA . SER A 1 120 ? -8.308 -12.700 16.214 1.00 86.44 120 SER A CA 1
ATOM 988 C C . SER A 1 120 ? -8.705 -12.392 17.664 1.00 86.44 120 SER A C 1
ATOM 990 O O . SER A 1 120 ? -8.419 -13.187 18.552 1.00 86.44 120 SER A O 1
ATOM 992 N N . LYS A 1 121 ? -9.388 -11.266 17.904 1.00 82.94 121 LYS A N 1
ATOM 993 C CA . LYS A 1 121 ? -9.934 -10.860 19.206 1.00 82.94 121 LYS A CA 1
ATOM 994 C C . LYS A 1 121 ? -11.438 -11.139 19.329 1.00 82.94 121 LYS A C 1
ATOM 996 O O . LYS A 1 121 ? -12.057 -10.712 20.294 1.00 82.94 121 LYS A O 1
ATOM 1001 N N . GLY A 1 122 ? -12.040 -11.804 18.341 1.00 86.69 122 GLY A N 1
ATOM 1002 C CA . GLY A 1 122 ? -13.478 -12.075 18.303 1.00 86.69 122 GLY A CA 1
ATOM 1003 C C . GLY A 1 122 ? -14.329 -10.938 17.731 1.00 86.69 122 GLY A C 1
ATOM 1004 O O . GLY A 1 122 ? -15.551 -11.057 17.701 1.00 86.69 122 GLY A O 1
ATOM 1005 N N . PHE A 1 123 ? -13.717 -9.859 17.236 1.00 88.94 123 PHE A N 1
ATOM 1006 C CA . PHE A 1 123 ? -14.439 -8.768 16.588 1.00 88.94 123 PHE A CA 1
ATOM 1007 C C . PHE A 1 123 ? -14.508 -8.990 15.080 1.00 88.94 123 PHE A C 1
ATOM 1009 O O . PHE A 1 123 ? -13.525 -8.791 14.366 1.00 88.94 123 PHE A O 1
ATOM 1016 N N . ASN A 1 124 ? -15.691 -9.347 14.586 1.00 90.31 124 ASN A N 1
ATOM 1017 C CA . ASN A 1 124 ? -15.962 -9.463 13.159 1.00 90.31 124 ASN A CA 1
ATOM 1018 C C . ASN A 1 124 ? -16.941 -8.387 12.708 1.00 90.31 124 ASN A C 1
ATOM 1020 O O . ASN A 1 124 ? -17.883 -8.043 13.418 1.00 90.31 124 ASN A O 1
ATOM 1024 N N . ARG A 1 125 ? -16.713 -7.866 11.503 1.00 90.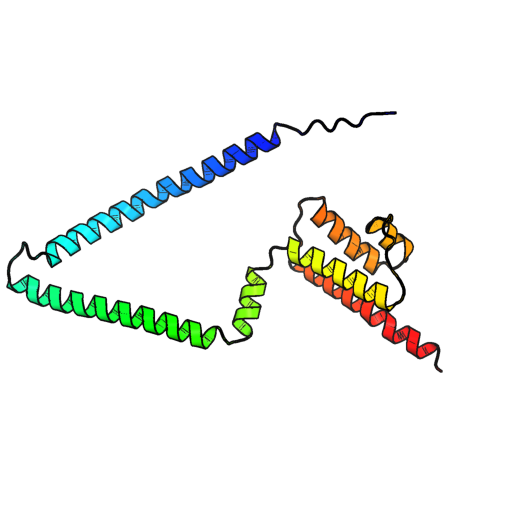56 125 ARG A N 1
ATOM 1025 C CA . ARG A 1 125 ? -17.626 -6.913 10.883 1.00 90.56 125 ARG A CA 1
ATOM 1026 C C . ARG A 1 125 ? -18.820 -7.652 10.298 1.00 90.56 125 ARG A C 1
ATOM 1028 O O . ARG A 1 125 ? -18.650 -8.560 9.483 1.00 90.56 125 ARG A O 1
ATOM 1035 N N . GLU A 1 126 ? -20.015 -7.194 10.639 1.00 89.12 126 GLU A N 1
ATOM 1036 C CA . GLU A 1 126 ? -21.245 -7.704 10.045 1.00 89.12 126 GLU A CA 1
ATOM 1037 C C . GLU A 1 126 ? -21.354 -7.324 8.553 1.00 89.12 126 GLU A C 1
ATOM 1039 O O . GLU A 1 126 ? -20.948 -6.223 8.162 1.00 89.12 126 GLU A O 1
ATOM 1044 N N . PRO A 1 127 ? -21.943 -8.172 7.686 1.00 88.25 127 PRO A N 1
ATOM 1045 C CA . PRO A 1 127 ? -22.022 -7.898 6.247 1.00 88.25 127 PRO A CA 1
ATOM 1046 C C . PRO A 1 127 ? -22.732 -6.584 5.899 1.00 88.25 127 PRO A C 1
ATOM 1048 O O . PRO A 1 127 ? -22.373 -5.934 4.917 1.00 88.25 127 PRO A O 1
ATOM 1051 N N . HIS A 1 128 ? -23.718 -6.195 6.711 1.00 89.06 128 HIS A N 1
ATOM 1052 C CA . HIS A 1 128 ? -24.530 -4.992 6.531 1.00 89.06 128 HIS A CA 1
ATOM 1053 C C . HIS A 1 128 ? -23.902 -3.730 7.140 1.00 89.06 128 HIS A C 1
ATOM 1055 O O . HIS A 1 128 ? -24.368 -2.629 6.866 1.00 89.06 128 HIS A O 1
ATOM 1061 N N . GLN A 1 129 ? -22.857 -3.877 7.955 1.00 90.38 129 GLN A N 1
ATOM 1062 C CA . GLN A 1 129 ? -22.226 -2.774 8.665 1.00 90.38 129 GLN A CA 1
ATOM 1063 C C . GLN A 1 129 ? -21.129 -2.138 7.810 1.00 90.38 129 GLN A C 1
ATOM 1065 O O . GLN A 1 129 ? -20.264 -2.827 7.254 1.00 90.38 129 GLN A O 1
ATOM 1070 N N . THR A 1 130 ? -21.121 -0.810 7.719 1.00 91.94 130 THR A N 1
ATOM 1071 C CA . THR A 1 130 ? -20.058 -0.089 7.013 1.00 91.94 130 THR A CA 1
ATOM 1072 C C . THR A 1 130 ? -18.735 -0.147 7.791 1.00 91.94 130 THR A C 1
ATOM 1074 O O . THR A 1 130 ? -18.731 -0.327 9.010 1.00 91.94 130 THR A O 1
ATOM 1077 N N . PRO A 1 131 ? -17.579 0.041 7.124 1.00 92.31 131 PRO A N 1
ATOM 1078 C CA . PRO A 1 131 ? -16.287 0.097 7.803 1.00 92.31 131 PRO A CA 1
ATOM 1079 C C . PRO A 1 131 ? -16.250 1.088 8.973 1.00 92.31 131 PRO A C 1
ATOM 1081 O O . PRO A 1 131 ? -15.755 0.732 10.038 1.00 92.31 131 PRO A O 1
ATOM 1084 N N . LEU A 1 132 ? -16.796 2.301 8.795 1.00 91.88 132 LEU A N 1
ATOM 1085 C CA . LEU A 1 132 ? -16.822 3.325 9.849 1.00 91.88 132 LEU A CA 1
ATOM 1086 C C . LEU A 1 132 ? -17.725 2.922 11.007 1.00 91.88 132 LEU A C 1
ATOM 1088 O O . LEU A 1 132 ? -17.296 3.021 12.149 1.00 91.88 132 LEU A O 1
ATOM 1092 N N . GLU A 1 133 ? -18.935 2.438 10.730 1.00 92.25 133 GLU A N 1
ATOM 1093 C CA . GLU A 1 133 ? -19.843 1.966 11.783 1.00 92.25 133 GLU A CA 1
ATOM 1094 C C . GLU A 1 133 ? -19.215 0.837 12.600 1.00 92.25 133 GLU A C 1
ATOM 1096 O O . GLU A 1 133 ? -19.336 0.833 13.821 1.00 92.25 133 GLU A O 1
ATOM 1101 N N . PHE A 1 134 ? -18.503 -0.085 11.945 1.00 94.12 134 PHE A N 1
ATOM 1102 C CA . PHE A 1 134 ? -17.752 -1.139 12.623 1.00 94.12 134 PHE A CA 1
ATOM 1103 C C . PHE A 1 134 ? -16.682 -0.560 13.537 1.00 94.12 134 PHE A C 1
ATOM 1105 O O . PHE A 1 134 ? -16.646 -0.879 14.719 1.00 94.12 134 PHE A O 1
ATOM 1112 N N . ALA A 1 135 ? -15.849 0.338 13.019 1.00 93.00 135 ALA A N 1
ATOM 1113 C CA . ALA A 1 135 ? -14.779 0.935 13.804 1.00 93.00 135 ALA A CA 1
ATOM 1114 C C . ALA A 1 135 ? -15.300 1.735 15.011 1.00 93.00 135 ALA A C 1
ATOM 1116 O O . ALA A 1 135 ? -14.733 1.632 16.098 1.00 93.00 135 ALA A O 1
ATOM 1117 N N . PHE A 1 136 ? -16.393 2.486 14.842 1.00 91.75 136 PHE A N 1
ATOM 1118 C CA . PHE A 1 136 ? -17.030 3.221 15.935 1.00 91.75 136 PHE A CA 1
ATOM 1119 C C . PHE A 1 136 ? -17.667 2.294 16.975 1.00 91.75 136 PHE A C 1
ATOM 1121 O O . PHE A 1 136 ? -17.560 2.573 18.167 1.00 91.75 136 PHE A O 1
ATOM 1128 N N . ALA A 1 137 ? -18.270 1.176 16.559 1.00 90.81 137 ALA A N 1
ATOM 1129 C CA . ALA A 1 137 ? -18.875 0.209 17.477 1.00 90.81 137 ALA A CA 1
ATOM 1130 C C . ALA A 1 137 ? -17.852 -0.465 18.408 1.00 90.81 137 ALA A C 1
ATOM 1132 O O . ALA A 1 137 ? -18.198 -0.844 19.524 1.00 90.81 137 ALA A O 1
ATOM 1133 N N . LEU A 1 138 ? -16.592 -0.589 17.976 1.00 89.31 138 LEU A N 1
ATOM 1134 C CA . LEU A 1 138 ? -15.521 -1.189 18.779 1.00 89.31 138 LEU A CA 1
ATOM 1135 C C . LEU A 1 138 ? -15.035 -0.290 19.918 1.00 89.31 138 LEU A C 1
ATOM 1137 O O . LEU A 1 138 ? -14.396 -0.782 20.840 1.00 89.31 138 LEU A O 1
ATOM 1141 N N . ASN A 1 139 ? -15.292 1.020 19.841 1.00 87.88 139 ASN A N 1
ATOM 1142 C CA . ASN A 1 139 ? -14.761 2.018 20.771 1.00 87.88 139 ASN A CA 1
ATOM 1143 C C . ASN A 1 139 ? -13.218 1.982 20.914 1.00 87.88 139 ASN A C 1
ATOM 1145 O O . ASN A 1 139 ? -12.670 2.342 21.954 1.00 87.88 139 ASN A O 1
ATOM 1149 N N . ILE A 1 140 ? -12.508 1.552 19.858 1.00 89.25 140 ILE A N 1
ATOM 1150 C CA . ILE A 1 140 ? -11.038 1.519 19.794 1.00 89.25 140 ILE A CA 1
ATOM 1151 C C . ILE A 1 140 ? -10.556 2.687 18.917 1.00 89.25 140 ILE A C 1
ATOM 1153 O O . ILE A 1 140 ? -10.775 2.659 17.699 1.00 89.25 140 ILE A O 1
ATOM 1157 N N . PRO A 1 141 ? -9.875 3.702 19.482 1.00 90.06 141 PRO A N 1
ATOM 1158 C CA . PRO A 1 141 ? -9.469 4.900 18.744 1.00 90.06 141 PRO A CA 1
ATOM 1159 C C . PRO A 1 141 ? -8.607 4.612 17.509 1.00 90.06 141 PRO A C 1
ATOM 1161 O O . PRO A 1 141 ? -8.747 5.264 16.475 1.00 90.06 141 PRO A O 1
ATOM 1164 N N . GLU A 1 142 ? -7.713 3.630 17.590 1.00 90.44 142 GLU A N 1
ATOM 1165 C CA . GLU A 1 142 ? -6.841 3.213 16.493 1.00 90.44 142 GLU A CA 1
ATOM 1166 C C . GLU A 1 142 ? -7.639 2.628 15.324 1.00 90.44 142 GLU A C 1
ATOM 1168 O O . GLU A 1 142 ? -7.356 2.949 14.169 1.00 90.44 142 GLU A O 1
ATOM 1173 N N . ALA A 1 143 ? -8.664 1.816 15.608 1.00 91.75 143 ALA A N 1
ATOM 1174 C CA . ALA A 1 143 ? -9.508 1.214 14.579 1.00 91.75 143 ALA A CA 1
ATOM 1175 C C . ALA A 1 143 ? -10.294 2.289 13.814 1.00 91.75 143 ALA A C 1
ATOM 1177 O O . ALA A 1 143 ? -10.402 2.225 12.586 1.00 91.75 143 ALA A O 1
ATOM 1178 N N . VAL A 1 144 ? -10.779 3.316 14.524 1.00 93.38 144 VAL A N 1
ATOM 1179 C CA . VAL A 1 144 ? -11.446 4.482 13.923 1.00 93.38 144 VAL A CA 1
ATOM 1180 C C . VAL A 1 144 ? -10.485 5.230 13.000 1.00 93.38 144 VAL A C 1
ATOM 1182 O O . VAL A 1 144 ? -10.785 5.397 11.819 1.00 93.38 144 VAL A O 1
ATOM 1185 N N . LYS A 1 145 ? -9.288 5.586 13.484 1.00 91.94 145 LYS A N 1
ATOM 1186 C CA . LYS A 1 145 ? -8.287 6.333 12.699 1.00 91.94 145 LYS A CA 1
ATOM 1187 C C . LYS A 1 145 ? -7.864 5.603 11.422 1.00 91.94 145 LYS A C 1
ATOM 1189 O O . LYS A 1 145 ? -7.805 6.213 10.352 1.00 91.94 145 LYS A O 1
ATOM 1194 N N . ILE A 1 146 ? -7.588 4.299 11.505 1.00 91.56 146 ILE A N 1
ATOM 1195 C CA . ILE A 1 146 ? -7.222 3.485 10.332 1.00 91.56 146 ILE A CA 1
ATOM 1196 C C . ILE A 1 146 ? -8.377 3.466 9.323 1.00 91.56 146 ILE A C 1
ATOM 1198 O O . ILE A 1 146 ? -8.170 3.655 8.122 1.00 91.56 146 ILE A O 1
ATOM 1202 N N . THR A 1 147 ? -9.605 3.291 9.809 1.00 93.50 147 THR A N 1
ATOM 1203 C CA . THR A 1 147 ? -10.802 3.211 8.969 1.00 93.50 147 THR A CA 1
ATOM 1204 C C . THR A 1 147 ? -11.139 4.538 8.288 1.00 93.50 147 THR A C 1
ATOM 1206 O O . THR A 1 147 ? -11.521 4.548 7.118 1.00 93.50 147 THR A O 1
ATOM 1209 N N . GLU A 1 148 ? -10.956 5.669 8.966 1.00 91.62 148 GLU A N 1
ATOM 1210 C CA . GLU A 1 148 ? -11.120 6.999 8.370 1.00 91.62 148 GLU A CA 1
ATOM 1211 C C . GLU A 1 148 ? -10.138 7.221 7.218 1.00 91.62 148 GLU A C 1
ATOM 1213 O O . GLU A 1 148 ? -10.534 7.665 6.135 1.00 91.62 148 GLU A O 1
ATOM 1218 N N . LYS A 1 149 ? -8.861 6.860 7.410 1.00 90.00 149 LYS A N 1
ATOM 1219 C CA . LYS A 1 149 ? -7.849 6.930 6.346 1.00 90.00 149 LYS A CA 1
ATOM 1220 C C . LYS A 1 149 ? -8.219 6.016 5.177 1.00 90.00 149 LYS A C 1
ATOM 1222 O O . LYS A 1 149 ? -8.130 6.453 4.028 1.00 90.00 149 LYS A O 1
ATOM 1227 N N . TYR A 1 150 ? -8.687 4.799 5.459 1.00 90.25 150 TYR A N 1
ATOM 1228 C CA . TYR A 1 150 ? -9.180 3.863 4.448 1.00 90.25 150 TYR A CA 1
ATOM 1229 C C . TYR A 1 150 ? -10.338 4.454 3.636 1.00 90.25 150 TYR A C 1
ATOM 1231 O O . TYR A 1 150 ? -10.261 4.509 2.408 1.00 90.25 150 TYR A O 1
ATOM 1239 N N . ASN A 1 151 ? -11.374 4.972 4.298 1.00 89.62 151 ASN A N 1
ATOM 1240 C CA . ASN A 1 151 ? -12.532 5.549 3.619 1.00 89.62 151 ASN A CA 1
ATOM 1241 C C . ASN A 1 151 ? -12.167 6.796 2.814 1.00 89.62 151 ASN A C 1
ATOM 1243 O O . ASN A 1 151 ? -12.623 6.950 1.682 1.00 89.62 151 ASN A O 1
ATOM 1247 N N . ARG A 1 152 ? -11.290 7.652 3.343 1.00 87.50 152 ARG A N 1
ATOM 1248 C CA . ARG A 1 152 ? -10.795 8.830 2.625 1.00 87.50 152 ARG A CA 1
ATOM 1249 C C . ARG A 1 152 ? -10.076 8.453 1.332 1.00 87.50 152 ARG A C 1
ATOM 1251 O O . ARG A 1 152 ? -10.222 9.154 0.337 1.00 87.50 152 ARG A O 1
ATOM 1258 N N . VAL A 1 153 ? -9.309 7.366 1.327 1.00 85.56 153 VAL A N 1
ATOM 1259 C CA . VAL A 1 153 ? -8.590 6.921 0.123 1.00 85.56 153 VAL A CA 1
ATOM 1260 C C . VAL A 1 153 ? -9.519 6.187 -0.839 1.00 85.56 153 VAL A C 1
ATOM 1262 O O . VAL A 1 153 ? -9.426 6.376 -2.051 1.00 85.56 153 VAL A O 1
ATOM 1265 N N . ARG A 1 154 ? -10.443 5.382 -0.307 1.00 83.81 154 ARG A N 1
ATOM 1266 C CA . ARG A 1 154 ? -11.413 4.619 -1.096 1.00 83.81 154 ARG A CA 1
ATOM 1267 C C . ARG A 1 154 ? -12.433 5.508 -1.808 1.00 83.81 154 ARG A C 1
ATOM 1269 O O . ARG A 1 154 ? -12.785 5.203 -2.941 1.00 83.81 154 ARG A O 1
ATOM 1276 N N . PHE A 1 155 ? -12.895 6.577 -1.159 1.00 83.62 155 PHE A N 1
ATOM 1277 C CA . PHE A 1 155 ? -13.988 7.420 -1.659 1.00 83.62 155 PHE A CA 1
ATOM 1278 C C . PHE A 1 155 ? -13.582 8.862 -1.984 1.00 83.62 155 PHE A C 1
ATOM 1280 O O . PHE A 1 155 ? -14.316 9.545 -2.684 1.00 83.62 155 PHE A O 1
ATOM 1287 N N . GLY A 1 156 ? -12.441 9.347 -1.487 1.00 71.50 156 GLY A N 1
ATOM 1288 C CA . GLY A 1 156 ? -12.038 10.754 -1.604 1.00 71.50 156 GLY A CA 1
ATOM 1289 C C . GLY A 1 156 ? -10.921 11.035 -2.609 1.00 71.50 156 GLY A C 1
ATOM 1290 O O . GLY A 1 156 ? -10.317 12.098 -2.522 1.00 71.50 156 GLY A O 1
ATOM 1291 N N . GLU A 1 157 ? -10.584 10.078 -3.482 1.00 64.31 157 GLU A N 1
ATOM 1292 C CA . GLU A 1 157 ? -9.506 10.142 -4.494 1.00 64.31 157 GLU A CA 1
ATOM 1293 C C . GLU A 1 157 ? -8.109 10.560 -3.984 1.00 64.31 157 GLU A C 1
ATOM 1295 O O . GLU A 1 157 ? -7.190 10.803 -4.768 1.00 64.31 157 GLU A O 1
ATOM 1300 N N . LYS A 1 158 ? -7.898 10.595 -2.665 1.00 70.81 158 LYS A N 1
ATOM 1301 C CA . LYS A 1 158 ? -6.629 10.976 -2.036 1.00 70.81 158 LYS A CA 1
ATOM 1302 C C . LYS A 1 158 ? -5.780 9.742 -1.776 1.00 70.81 158 LYS A C 1
ATOM 1304 O O . LYS A 1 158 ? -6.208 8.824 -1.089 1.00 70.81 158 LYS A O 1
ATOM 1309 N N . TYR A 1 159 ? -4.557 9.731 -2.287 1.00 79.88 159 TYR A N 1
ATOM 1310 C CA . TYR A 1 159 ? -3.578 8.690 -1.977 1.00 79.88 159 TYR A CA 1
ATOM 1311 C C . TYR A 1 159 ? -2.997 8.892 -0.572 1.00 79.88 159 TYR A C 1
ATOM 1313 O O . TYR A 1 159 ? -2.888 10.029 -0.112 1.00 79.88 159 TYR A O 1
ATOM 1321 N N . LEU A 1 160 ? -2.600 7.806 0.100 1.00 77.56 160 LEU A N 1
ATOM 1322 C CA . LEU A 1 160 ? -1.803 7.925 1.324 1.00 77.56 160 LEU A CA 1
ATOM 1323 C C . LEU A 1 160 ? -0.420 8.467 0.990 1.00 77.56 160 LEU A C 1
ATOM 1325 O O . LEU A 1 160 ? 0.218 8.014 0.042 1.00 77.56 160 LEU A O 1
ATOM 1329 N N . SER A 1 161 ? 0.060 9.407 1.796 1.00 80.38 161 SER A N 1
ATOM 1330 C CA . SER A 1 161 ? 1.484 9.735 1.787 1.00 80.38 161 SER A CA 1
ATOM 1331 C C . SER A 1 161 ? 2.298 8.650 2.506 1.00 80.38 161 SER A C 1
ATOM 1333 O O . SER A 1 161 ? 1.768 7.851 3.287 1.00 80.38 161 SER A O 1
ATOM 1335 N N . SER A 1 162 ? 3.614 8.641 2.288 1.00 76.00 162 SER A N 1
ATOM 1336 C CA . SER A 1 162 ? 4.524 7.741 3.007 1.00 76.00 162 SER A CA 1
ATOM 1337 C C . SER A 1 162 ? 4.474 7.953 4.525 1.00 76.00 162 SER A C 1
ATOM 1339 O O . SER A 1 162 ? 4.554 6.985 5.276 1.00 76.00 162 SER A O 1
ATOM 1341 N N . ALA A 1 163 ? 4.292 9.199 4.978 1.00 78.31 163 ALA A N 1
ATOM 1342 C CA . ALA A 1 163 ? 4.151 9.525 6.397 1.00 78.31 163 ALA A CA 1
ATOM 1343 C C . ALA A 1 163 ? 2.863 8.930 6.985 1.00 78.31 163 ALA A C 1
ATOM 1345 O O . ALA A 1 163 ? 2.903 8.257 8.009 1.00 78.31 163 ALA A O 1
ATOM 1346 N N . GLU A 1 164 ? 1.736 9.077 6.284 1.00 81.62 164 GLU A N 1
ATOM 1347 C CA . GLU A 1 164 ? 0.453 8.514 6.727 1.00 81.62 164 GLU A CA 1
ATOM 1348 C C . GLU A 1 164 ? 0.457 6.982 6.739 1.00 81.62 164 GLU A C 1
ATOM 1350 O O . GLU A 1 164 ? -0.183 6.366 7.584 1.00 81.62 164 GLU A O 1
ATOM 1355 N N . SER A 1 165 ? 1.195 6.354 5.822 1.00 83.38 165 SER A N 1
ATOM 1356 C CA . SER A 1 165 ? 1.362 4.896 5.823 1.00 83.38 165 SER A CA 1
ATOM 1357 C C . SER A 1 165 ? 2.126 4.418 7.064 1.00 83.38 165 SER A C 1
ATOM 1359 O O . SER A 1 165 ? 1.777 3.398 7.652 1.00 83.38 165 SER A O 1
ATOM 1361 N N . LEU A 1 166 ? 3.135 5.178 7.503 1.00 81.56 166 LEU A N 1
ATOM 1362 C CA . LEU A 1 166 ? 3.907 4.883 8.713 1.00 81.56 166 LEU A CA 1
ATOM 1363 C C . LEU A 1 166 ? 3.081 5.101 9.993 1.00 81.56 166 LEU A C 1
ATOM 1365 O O . LEU A 1 166 ? 3.179 4.315 10.937 1.00 81.56 166 LEU A O 1
ATOM 1369 N N . GLU A 1 167 ? 2.221 6.120 10.012 1.00 84.69 167 GLU A N 1
ATOM 1370 C CA . GLU A 1 167 ? 1.242 6.326 11.088 1.00 84.69 167 GLU A CA 1
ATOM 1371 C C . GLU A 1 167 ? 0.274 5.140 11.205 1.00 84.69 167 GLU A C 1
ATOM 1373 O O . GLU A 1 167 ? 0.059 4.626 12.302 1.00 84.69 167 GLU A O 1
ATOM 1378 N N . ILE A 1 168 ? -0.257 4.654 10.077 1.00 88.06 168 ILE A N 1
ATOM 1379 C CA . ILE A 1 168 ? -1.167 3.499 10.047 1.00 88.06 168 ILE A CA 1
ATOM 1380 C C . ILE A 1 168 ? -0.477 2.235 10.568 1.00 88.06 168 ILE A C 1
ATOM 1382 O O . ILE A 1 168 ? -1.065 1.515 11.373 1.00 88.06 168 ILE A O 1
ATOM 1386 N N . GLU A 1 169 ? 0.773 1.984 10.174 1.00 86.19 169 GLU A N 1
ATOM 1387 C CA . GLU A 1 169 ? 1.560 0.868 10.719 1.00 86.19 169 GLU A CA 1
ATOM 1388 C C . GLU A 1 169 ? 1.758 0.990 12.234 1.00 86.19 169 GLU A C 1
ATOM 1390 O O . GLU A 1 169 ? 1.674 0.004 12.966 1.00 86.19 169 GLU A O 1
ATOM 1395 N N . THR A 1 170 ? 1.960 2.209 12.733 1.00 88.19 170 THR A N 1
ATOM 1396 C CA . THR A 1 170 ? 2.096 2.460 14.172 1.00 88.19 170 THR A CA 1
ATOM 1397 C C . THR A 1 170 ? 0.801 2.125 14.916 1.00 88.19 170 THR A C 1
ATOM 1399 O O . THR A 1 170 ? 0.838 1.457 15.950 1.00 88.19 170 THR A O 1
ATOM 1402 N N . TRP A 1 171 ? -0.357 2.514 14.375 1.00 91.56 171 TRP A N 1
ATOM 1403 C CA . TRP A 1 171 ? -1.663 2.173 14.950 1.00 91.56 171 TRP A CA 1
ATOM 1404 C C . TRP A 1 171 ? -1.987 0.681 14.858 1.00 91.56 171 TRP A C 1
ATOM 1406 O O . TRP A 1 171 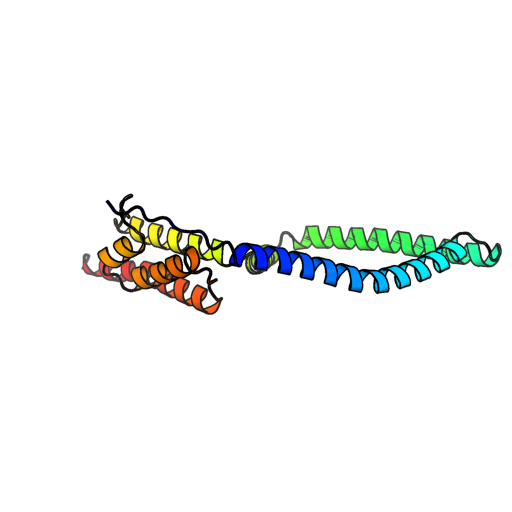? -2.520 0.129 15.816 1.00 91.56 171 TRP A O 1
ATOM 1416 N N . LEU A 1 172 ? -1.630 0.008 13.759 1.00 89.38 172 LEU A N 1
ATOM 1417 C CA . LEU A 1 172 ? -1.778 -1.445 13.618 1.00 89.38 172 LEU A CA 1
ATOM 1418 C C . LEU A 1 172 ? -0.946 -2.201 14.658 1.00 89.38 172 LEU A C 1
ATOM 1420 O O . LEU A 1 172 ? -1.441 -3.143 15.277 1.00 89.38 172 LEU A O 1
ATOM 1424 N N . ASN A 1 173 ? 0.295 -1.767 14.882 1.00 88.19 173 ASN A N 1
ATOM 1425 C CA . ASN A 1 173 ? 1.157 -2.352 15.902 1.00 88.19 173 ASN A CA 1
ATOM 1426 C C . ASN A 1 173 ? 0.620 -2.087 17.312 1.00 88.19 173 ASN A C 1
ATOM 1428 O O . ASN A 1 173 ? 0.633 -2.999 18.130 1.00 88.19 173 ASN A O 1
ATOM 1432 N N . SER A 1 174 ? 0.090 -0.887 17.581 1.00 87.81 174 SER A N 1
ATOM 1433 C CA . SER A 1 174 ? -0.592 -0.575 18.847 1.00 87.81 174 SER A CA 1
ATOM 1434 C C . SER A 1 174 ? -1.797 -1.496 19.071 1.00 87.81 174 SER A C 1
ATOM 1436 O O . SER A 1 174 ? -1.877 -2.178 20.089 1.00 87.81 174 SER A O 1
ATOM 1438 N N . LEU A 1 175 ? -2.672 -1.631 18.067 1.00 86.50 175 LEU A N 1
ATOM 1439 C CA . LEU A 1 175 ? -3.814 -2.551 18.081 1.00 86.50 175 LEU A CA 1
ATOM 1440 C C . LEU A 1 175 ? -3.398 -3.995 18.367 1.00 86.50 175 LEU A C 1
ATOM 1442 O O . LEU A 1 175 ? -4.085 -4.691 19.113 1.00 86.50 175 LEU A O 1
ATOM 1446 N N . ALA A 1 176 ? -2.293 -4.458 17.786 1.00 85.12 176 ALA A N 1
ATOM 1447 C CA . ALA A 1 176 ? -1.763 -5.790 18.045 1.00 85.12 176 ALA A CA 1
ATOM 1448 C C . ALA A 1 176 ? -1.128 -5.913 19.446 1.00 85.12 176 ALA A C 1
ATOM 1450 O O . ALA A 1 176 ? -1.252 -6.961 20.075 1.00 85.12 176 ALA A O 1
ATOM 1451 N N . ALA A 1 177 ? -0.477 -4.858 19.946 1.00 77.94 177 ALA A N 1
ATOM 1452 C CA . ALA A 1 177 ? 0.267 -4.848 21.205 1.00 77.94 177 ALA A CA 1
ATOM 1453 C C . ALA A 1 177 ? -0.615 -4.683 22.451 1.00 77.94 177 ALA A C 1
ATOM 1455 O O . ALA A 1 177 ? -0.322 -5.318 23.463 1.00 77.94 177 ALA A O 1
ATOM 1456 N N . THR A 1 178 ? -1.713 -3.918 22.385 1.00 68.06 178 THR A N 1
ATOM 1457 C CA . THR A 1 178 ? -2.681 -3.780 23.496 1.00 68.06 178 THR A CA 1
ATOM 1458 C C . THR A 1 178 ? -3.167 -5.149 24.002 1.00 68.06 178 THR A C 1
ATOM 1460 O O . THR A 1 178 ? -3.410 -5.320 25.191 1.00 68.06 178 THR A O 1
ATOM 1463 N N . ASN A 1 179 ? -3.168 -6.179 23.143 1.00 56.22 179 ASN A N 1
ATOM 1464 C CA . ASN A 1 179 ? -3.485 -7.561 23.525 1.00 56.22 179 ASN A CA 1
ATOM 1465 C C . ASN A 1 179 ? -2.498 -8.214 24.504 1.00 56.22 179 ASN A C 1
ATOM 1467 O O . ASN A 1 179 ? -2.890 -9.108 25.249 1.00 56.22 179 ASN A O 1
ATOM 1471 N N . GLN A 1 180 ? -1.214 -7.848 24.494 1.00 51.25 180 GLN A N 1
ATOM 1472 C CA . GLN A 1 180 ? -0.228 -8.533 25.340 1.00 51.25 180 GLN A CA 1
ATOM 1473 C C . GLN A 1 180 ? -0.313 -8.108 26.809 1.00 51.25 180 GLN A C 1
ATOM 1475 O O . GLN A 1 180 ? 0.194 -8.821 27.675 1.00 51.25 180 GLN A O 1
ATOM 1480 N N . HIS A 1 181 ? -0.940 -6.963 27.091 1.00 48.59 181 HIS A N 1
ATOM 1481 C CA . HIS A 1 181 ? -0.959 -6.385 28.429 1.00 48.59 181 HIS A CA 1
ATOM 1482 C C . HIS A 1 181 ? -2.198 -6.769 29.254 1.00 48.59 181 HIS A C 1
ATOM 1484 O O . HIS A 1 181 ? -2.053 -6.963 30.458 1.00 48.59 181 HIS A O 1
ATOM 1490 N N . GLU A 1 182 ? -3.369 -6.958 28.633 1.00 50.25 182 GLU A N 1
ATOM 1491 C CA . GLU A 1 182 ? -4.591 -7.413 29.330 1.00 50.25 182 GLU A CA 1
ATOM 14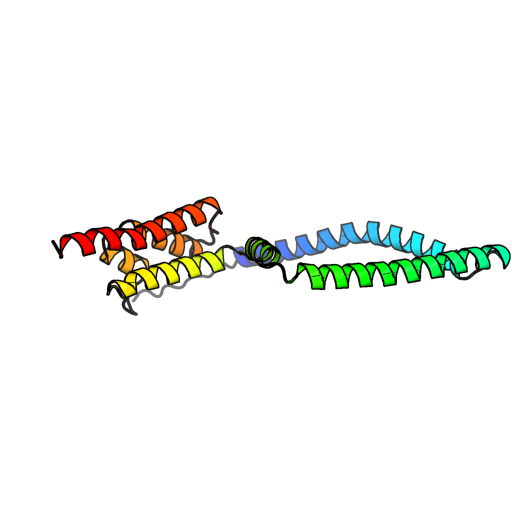92 C C . GLU A 1 182 ? -4.577 -8.921 29.621 1.00 50.25 182 GLU A C 1
ATOM 1494 O O . GLU A 1 182 ? -4.869 -9.334 30.738 1.00 50.25 182 GLU A O 1
ATOM 1499 N N . SER A 1 183 ? -4.097 -9.754 28.688 1.00 48.91 183 SER A N 1
ATOM 1500 C CA . SER A 1 183 ? -4.018 -11.215 28.891 1.00 48.91 183 SER A CA 1
ATOM 1501 C C . SER A 1 183 ? -3.083 -11.642 30.036 1.00 48.91 183 SER A C 1
ATOM 1503 O O . SER A 1 183 ? -3.166 -12.779 30.497 1.00 48.91 183 SER A O 1
ATOM 1505 N N . LYS A 1 184 ? -2.180 -10.765 30.495 1.00 48.97 184 LYS A N 1
ATOM 1506 C CA . LYS A 1 184 ? -1.281 -11.033 31.628 1.00 48.97 184 LYS A CA 1
ATOM 1507 C C . LYS A 1 184 ? -1.878 -10.680 32.991 1.00 48.97 184 LYS A C 1
ATOM 1509 O O . LYS A 1 184 ? -1.345 -11.159 33.985 1.00 48.97 184 LYS A O 1
ATOM 1514 N N . MET A 1 185 ? -2.933 -9.864 33.052 1.00 51.47 185 MET A N 1
ATOM 1515 C CA . MET A 1 185 ? -3.550 -9.467 34.324 1.00 51.47 185 MET A CA 1
ATOM 1516 C C . MET A 1 185 ? -4.676 -10.406 34.776 1.00 51.47 185 MET A C 1
ATOM 1518 O O . MET A 1 185 ? -4.909 -10.499 35.972 1.00 51.47 185 MET A O 1
ATOM 1522 N N . ASP A 1 186 ? -5.277 -11.183 33.871 1.00 51.19 186 ASP A N 1
ATOM 1523 C CA . ASP A 1 186 ? -6.296 -12.195 34.220 1.00 51.19 186 ASP A CA 1
ATOM 1524 C C . ASP A 1 186 ? -5.708 -13.553 34.666 1.00 51.19 186 ASP A C 1
ATOM 1526 O O . ASP A 1 186 ? -6.436 -14.501 34.966 1.00 51.19 186 ASP A O 1
ATOM 1530 N N . HIS A 1 187 ? -4.378 -13.672 34.715 1.00 49.59 187 HIS A N 1
ATOM 1531 C CA . HIS A 1 187 ? -3.672 -14.896 35.113 1.00 49.59 187 HIS A CA 1
ATOM 1532 C C . HIS A 1 187 ? -2.713 -14.701 36.301 1.00 49.59 187 HIS A C 1
ATOM 1534 O O . HIS A 1 187 ? -1.795 -15.504 36.477 1.00 49.59 187 HIS A O 1
ATOM 1540 N N . SER A 1 188 ? -2.893 -13.651 37.113 1.00 42.84 188 SER A N 1
ATOM 1541 C CA . SER A 1 188 ? -2.180 -13.459 38.391 1.00 42.84 188 SER A CA 1
ATOM 1542 C C . SER A 1 188 ? -3.132 -13.429 39.575 1.00 42.84 188 SER A C 1
ATOM 1544 O O . SER A 1 188 ? -4.201 -12.800 39.446 1.00 42.84 188 SER A O 1
#